Protein AF-0000000084640219 (afdb_homodimer)

Solvent-accessible surface area (backbone atoms only — not comparable to full-atom values): 14207 Å² total; per-residue (Å²): 130,77,74,55,6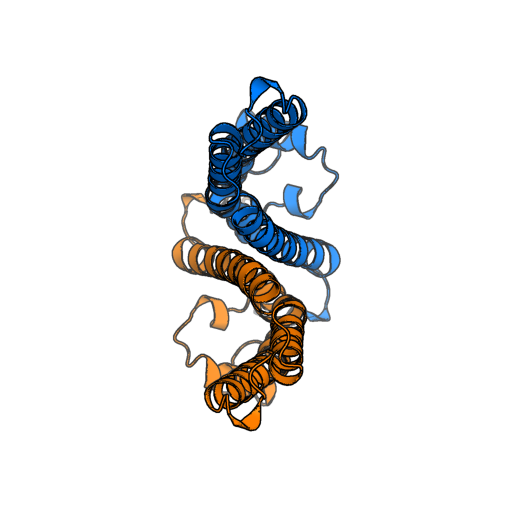3,82,80,31,58,67,42,53,53,47,30,50,52,26,44,51,50,16,50,47,26,45,50,54,15,41,43,38,36,71,45,45,45,30,81,83,49,88,47,66,57,19,30,51,45,23,69,72,52,66,74,74,45,64,60,61,48,68,35,48,58,68,45,17,40,40,58,2,51,44,30,19,53,53,51,14,50,48,24,46,50,52,23,50,32,47,69,68,55,44,89,62,48,60,57,59,50,39,20,48,50,18,25,48,51,46,53,51,49,40,52,52,45,45,68,74,46,60,82,34,67,83,55,48,74,80,58,78,62,79,80,127,131,77,73,56,66,82,80,32,60,67,43,53,53,47,31,52,51,26,44,51,51,15,50,48,26,44,50,54,17,41,42,38,35,70,43,45,43,29,80,84,49,89,48,65,58,19,31,52,45,24,68,71,52,66,73,74,44,64,60,61,49,66,36,49,58,69,45,17,39,41,55,2,52,44,31,18,53,53,50,15,50,48,24,45,48,52,23,51,32,48,70,68,56,44,88,62,50,62,58,58,50,40,20,45,51,19,25,47,52,46,55,50,49,40,51,53,45,44,66,72,46,60,82,36,67,83,57,46,74,78,59,78,63,77,80,126

Radius of gyration: 21.82 Å; Cα contacts (8 Å, |Δi|>4): 354; chains: 2; bounding box: 47×69×47 Å

Foldseek 3Di:
DLPALVVPVVLVVLLVVLLVQLVCQQPLLQLLLPDAADCPDPDVSNNVNCVVCVCPQVCRNVSDNVNSCLSHVVSNVVSSVLSVVLSVCSNVSHPCNVVSVVVVVVVCCVSVVVVVCCSVCVPPPVPVPPPVPPPD/DLPALVVPVVLVVLLVVLLVQLVCQQPLLQLLLPDAADCPDPDVSNNVNCVVCVCPQVCRNVSPNVNSCLSHVVSNVVSSVLSVVLSVCSNVSHPCNVVSVV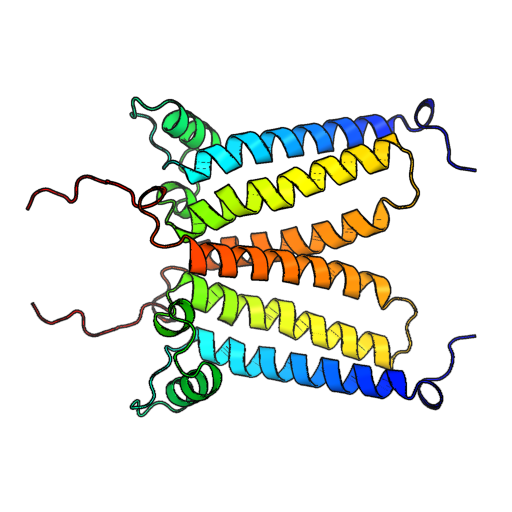VVVVVCCVSVVVVVCCSVCVPPPVPVPPPVPPPD

Secondary structure (DSSP, 8-state):
----GGG-HHHHHHHHHHHHHHHHIIIIIHHHHH----TT-S-HHHHHHHHHHTT--HHHHH--HHHIIIIIIIHHHHHHHHHHHHHHHHHHT-GGGHHHHHHHHHHHHHHHHHHHHHHHHTT-GGGS--------/----GGG-HHHHHHHHHHHHHHHHIIIIIHHHHH----TT-S-HHHHHHHHHHTT--HHHHH--HHHIIIIIIIHHHHHHHHHHHHHHHHHHT-GGGHHHHHHHHHHHHHHHHHHHHHHHHTT-GGGS--------

Structure (mmCIF, N/CA/C/O backbone):
data_AF-0000000084640219-model_v1
#
loop_
_entity.id
_entity.type
_entity.pdbx_description
1 polymer 'Uncharacterized protein'
#
loop_
_atom_site.group_PDB
_atom_site.id
_atom_site.type_symbol
_atom_site.label_atom_id
_atom_site.label_alt_id
_atom_site.label_comp_id
_atom_site.label_asym_id
_atom_site.label_entity_id
_atom_site.label_seq_id
_atom_site.pdbx_PDB_ins_code
_atom_site.Cartn_x
_atom_site.Cartn_y
_atom_site.Cartn_z
_atom_site.occupancy
_atom_site.B_iso_or_equiv
_atom_site.auth_seq_id
_atom_site.auth_comp_id
_atom_site.auth_asym_id
_atom_site.auth_atom_id
_atom_site.pdbx_PDB_model_num
ATOM 1 N N . MET A 1 1 ? 13.414 -28.734 -19.188 1 36.12 1 MET A N 1
ATOM 2 C CA . MET A 1 1 ? 14.773 -28.344 -19.531 1 36.12 1 MET A CA 1
ATOM 3 C C . MET A 1 1 ? 14.945 -26.828 -19.484 1 36.12 1 MET A C 1
ATOM 5 O O . MET A 1 1 ? 14.219 -26.094 -20.156 1 36.12 1 MET A O 1
ATOM 9 N N . SER A 1 2 ? 15.484 -26.219 -18.328 1 44.94 2 SER A N 1
ATOM 10 C CA . SER A 1 2 ? 15.602 -24.781 -18.062 1 44.94 2 SER A CA 1
ATOM 11 C C . SER A 1 2 ? 16.438 -24.094 -19.125 1 44.94 2 SER A C 1
ATOM 13 O O . SER A 1 2 ? 17.5 -24.578 -19.5 1 44.94 2 SER A O 1
ATOM 15 N N . ILE A 1 3 ? 15.93 -23.656 -20.219 1 52.75 3 ILE A N 1
ATOM 16 C CA . ILE A 1 3 ? 16.688 -22.938 -21.234 1 52.75 3 ILE A CA 1
ATOM 17 C C . ILE A 1 3 ? 17.75 -22.078 -20.578 1 52.75 3 ILE A C 1
ATOM 19 O O . ILE A 1 3 ? 17.469 -21.297 -19.656 1 52.75 3 ILE A O 1
ATOM 23 N N . PRO A 1 4 ? 18.984 -22.375 -20.781 1 49.94 4 PRO A N 1
ATOM 24 C CA . PRO A 1 4 ? 20.125 -21.672 -20.172 1 49.94 4 PRO A CA 1
ATOM 25 C C . PRO A 1 4 ? 20.031 -20.156 -20.359 1 49.94 4 PRO A C 1
ATOM 27 O O . PRO A 1 4 ? 19.406 -19.672 -21.297 1 49.94 4 PRO A O 1
ATOM 30 N N . LEU A 1 5 ? 20.453 -19.297 -19.5 1 51.09 5 LEU A N 1
ATOM 31 C CA . LEU A 1 5 ? 20.453 -17.844 -19.484 1 51.09 5 LEU A CA 1
ATOM 32 C C . LEU A 1 5 ? 20.984 -17.281 -20.797 1 51.09 5 LEU A C 1
ATOM 34 O O . LEU A 1 5 ? 20.562 -16.219 -21.234 1 51.09 5 LEU A O 1
ATOM 38 N N . ARG A 1 6 ? 22.016 -17.938 -21.359 1 49.25 6 ARG A N 1
ATOM 39 C CA . ARG A 1 6 ? 22.672 -17.5 -22.578 1 49.25 6 ARG A CA 1
ATOM 40 C C . ARG A 1 6 ? 21.688 -17.438 -23.734 1 49.25 6 ARG A C 1
ATOM 42 O O . ARG A 1 6 ? 21.828 -16.625 -24.641 1 49.25 6 ARG A O 1
ATOM 49 N N . GLU A 1 7 ? 20.984 -18.328 -23.812 1 53.44 7 GLU A N 1
ATOM 50 C CA . GLU A 1 7 ? 20.031 -18.359 -24.922 1 53.44 7 GLU A CA 1
ATOM 51 C C . GLU A 1 7 ? 18.828 -17.484 -24.625 1 53.44 7 GLU A C 1
ATOM 53 O O . GLU A 1 7 ? 17.953 -17.297 -25.484 1 53.44 7 GLU A O 1
ATOM 58 N N . ARG A 1 8 ? 18.703 -16.969 -23.266 1 58.41 8 ARG A N 1
ATOM 59 C CA . ARG A 1 8 ? 17.5 -16.203 -22.922 1 58.41 8 ARG A CA 1
ATOM 60 C C . ARG A 1 8 ? 17.812 -14.703 -22.859 1 58.41 8 ARG A C 1
ATOM 62 O O . ARG A 1 8 ? 17.891 -14.125 -21.766 1 58.41 8 ARG A O 1
ATOM 69 N N . ARG A 1 9 ? 18.422 -14.203 -24.047 1 58.38 9 ARG A N 1
ATOM 70 C CA . ARG A 1 9 ? 18.719 -12.781 -24.234 1 58.38 9 ARG A CA 1
ATOM 71 C C . ARG A 1 9 ? 17.703 -11.914 -23.484 1 58.38 9 ARG A C 1
ATOM 73 O O . ARG A 1 9 ? 18.062 -10.883 -22.922 1 58.38 9 ARG A O 1
ATOM 80 N N . TYR A 1 10 ? 16.422 -12.352 -23.562 1 62.75 10 TYR A N 1
ATOM 81 C CA . TYR A 1 10 ? 15.367 -11.586 -22.891 1 62.75 10 TYR A CA 1
ATOM 82 C C . TYR A 1 10 ? 15.57 -11.594 -21.375 1 62.75 10 TYR A C 1
ATOM 84 O O . TYR A 1 10 ? 15.195 -10.648 -20.688 1 62.75 10 TYR A O 1
ATOM 92 N N . ASP A 1 11 ? 16.422 -12.609 -20.922 1 74.19 11 ASP A N 1
ATOM 93 C CA . ASP A 1 11 ? 16.672 -12.68 -19.5 1 74.19 11 ASP A CA 1
ATOM 94 C C . ASP A 1 11 ? 17.594 -11.547 -19.047 1 74.19 11 ASP A C 1
ATOM 96 O O . ASP A 1 11 ? 17.391 -10.953 -17.984 1 74.19 11 ASP A O 1
ATOM 100 N N . TRP A 1 12 ? 18.531 -11.234 -20.062 1 78.81 12 TRP A N 1
ATOM 101 C CA . TRP A 1 12 ? 19.438 -10.156 -19.672 1 78.81 12 TRP A CA 1
ATOM 102 C C . TRP A 1 12 ? 18.703 -8.812 -19.672 1 78.81 12 TRP A C 1
ATOM 104 O O . TRP A 1 12 ? 19 -7.941 -18.844 1 78.81 12 TRP A O 1
ATOM 114 N N . PHE A 1 13 ? 17.828 -8.773 -20.641 1 83.94 13 PHE A N 1
ATOM 115 C CA . PHE A 1 13 ? 17.016 -7.559 -20.656 1 83.94 13 PHE A CA 1
ATOM 116 C C . PHE A 1 13 ? 16.297 -7.375 -19.328 1 83.94 13 PHE A C 1
ATOM 118 O O . PHE A 1 13 ? 16.344 -6.293 -18.734 1 83.94 13 PHE A O 1
ATOM 125 N N . PHE A 1 14 ? 15.766 -8.406 -18.797 1 84.81 14 PHE A N 1
ATOM 126 C CA . PHE A 1 14 ? 14.992 -8.305 -17.562 1 84.81 14 PHE A CA 1
ATOM 127 C C . PHE A 1 14 ? 15.906 -8.102 -16.359 1 84.81 14 PHE A C 1
ATOM 129 O O . PHE A 1 14 ? 15.57 -7.355 -15.445 1 84.81 14 PHE A O 1
ATOM 136 N N . VAL A 1 15 ? 16.984 -8.734 -16.344 1 86.31 15 VAL A N 1
ATOM 137 C CA . VAL A 1 15 ? 17.938 -8.578 -15.25 1 86.31 15 VAL A CA 1
ATOM 138 C C . VAL A 1 15 ? 18.406 -7.129 -15.164 1 86.31 15 VAL A C 1
ATOM 140 O O . VAL A 1 15 ? 18.453 -6.543 -14.086 1 86.31 15 VAL A O 1
ATOM 143 N N . VAL A 1 16 ? 18.719 -6.605 -16.281 1 90.88 16 VAL A N 1
ATOM 144 C CA . VAL A 1 16 ? 19.172 -5.223 -16.328 1 90.88 16 VAL A CA 1
ATOM 145 C C . VAL A 1 16 ? 18.031 -4.293 -15.898 1 90.88 16 VAL A C 1
ATOM 147 O O . VAL A 1 16 ? 18.234 -3.371 -15.102 1 90.88 16 VAL A O 1
ATOM 150 N N . ALA A 1 17 ? 16.922 -4.516 -16.453 1 91.75 17 ALA A N 1
ATOM 151 C CA . ALA A 1 17 ? 15.773 -3.684 -16.109 1 91.75 17 ALA A CA 1
ATOM 152 C C . ALA A 1 17 ? 15.477 -3.736 -14.617 1 91.75 17 ALA A C 1
ATOM 154 O O . ALA A 1 17 ? 15.367 -2.697 -13.961 1 91.75 17 ALA A O 1
ATOM 155 N N . PHE A 1 18 ? 15.508 -4.934 -14.047 1 92.38 18 PHE A N 1
ATOM 156 C CA . PHE A 1 18 ? 15.148 -5.074 -12.641 1 92.38 18 PHE A CA 1
ATOM 157 C C . PHE A 1 18 ? 16.25 -4.543 -11.742 1 92.38 18 PHE A C 1
ATOM 159 O O . PHE A 1 18 ? 15.984 -3.992 -10.672 1 92.38 18 PHE A O 1
ATOM 166 N N . THR A 1 19 ? 17.391 -4.695 -12.148 1 92.75 19 THR A N 1
ATOM 167 C CA . THR A 1 19 ? 18.5 -4.148 -11.367 1 92.75 19 THR A CA 1
ATOM 168 C C . THR A 1 19 ? 18.469 -2.623 -11.398 1 92.75 19 THR A C 1
ATOM 170 O O . THR A 1 19 ? 18.734 -1.976 -10.383 1 92.75 19 THR A O 1
ATOM 173 N N . THR A 1 20 ? 18.188 -2.066 -12.516 1 94.19 20 THR A N 1
ATOM 174 C CA . THR A 1 20 ? 18.062 -0.618 -12.633 1 94.19 20 THR A CA 1
ATOM 175 C C . THR A 1 20 ? 16.922 -0.101 -11.766 1 94.19 20 THR A C 1
ATOM 177 O O . THR A 1 20 ? 17.078 0.895 -11.055 1 94.19 20 THR A O 1
ATOM 180 N N . PHE A 1 21 ? 15.844 -0.776 -11.781 1 93.81 21 PHE A N 1
ATOM 181 C CA . PHE A 1 21 ? 14.711 -0.396 -10.953 1 93.81 21 PHE A CA 1
ATOM 182 C C . PHE A 1 21 ? 15.062 -0.501 -9.469 1 93.81 21 PHE A C 1
ATOM 184 O O . PHE A 1 21 ? 14.656 0.341 -8.672 1 93.81 21 PHE A O 1
ATOM 191 N N . ALA A 1 22 ? 15.773 -1.509 -9.148 1 94.81 22 ALA A N 1
ATOM 192 C CA . ALA A 1 22 ? 16.203 -1.685 -7.762 1 94.81 22 ALA A CA 1
ATOM 193 C C . ALA A 1 22 ? 17.078 -0.526 -7.309 1 94.81 22 ALA A C 1
ATOM 195 O O . ALA A 1 22 ? 16.875 0.028 -6.223 1 94.81 22 ALA A O 1
ATOM 196 N N . CYS A 1 23 ? 17.984 -0.169 -8.148 1 94.5 23 CYS A N 1
ATOM 197 C CA . CYS A 1 23 ? 18.906 0.92 -7.824 1 94.5 23 CYS A CA 1
ATOM 198 C C . CYS A 1 23 ? 18.156 2.242 -7.707 1 94.5 23 CYS A C 1
ATOM 200 O O . CYS A 1 23 ? 18.375 3.004 -6.766 1 94.5 23 CYS A O 1
ATOM 202 N N . THR A 1 24 ? 17.234 2.52 -8.609 1 92.88 24 THR A N 1
ATOM 203 C CA . THR A 1 24 ? 16.469 3.758 -8.57 1 92.88 24 THR A CA 1
ATOM 204 C C . THR A 1 24 ? 15.578 3.805 -7.336 1 92.88 24 THR A C 1
ATOM 206 O O . THR A 1 24 ? 15.445 4.852 -6.699 1 92.88 24 THR A O 1
ATOM 209 N N . SER A 1 25 ? 15.023 2.697 -7.027 1 93.69 25 SER A N 1
ATOM 210 C CA . SER A 1 25 ? 14.188 2.643 -5.828 1 93.69 25 SER A CA 1
ATOM 211 C C . SER A 1 25 ? 15.016 2.873 -4.57 1 93.69 25 SER A C 1
ATOM 213 O O . SER A 1 25 ? 14.656 3.697 -3.727 1 93.69 25 SER A O 1
ATOM 215 N N . LEU A 1 26 ? 16.141 2.279 -4.48 1 94.38 26 LEU A N 1
ATOM 216 C CA . LEU A 1 26 ? 16.969 2.375 -3.279 1 94.38 26 LEU A CA 1
ATOM 217 C C . LEU A 1 26 ? 17.578 3.764 -3.152 1 94.38 26 LEU A C 1
ATOM 219 O O . LEU A 1 26 ? 17.688 4.305 -2.047 1 94.38 26 LEU A O 1
ATOM 223 N N . VAL A 1 27 ? 17.859 4.375 -4.234 1 92.81 27 VAL A N 1
ATOM 224 C CA . VAL A 1 27 ? 18.547 5.66 -4.172 1 92.81 27 VAL A CA 1
ATOM 225 C C . VAL A 1 27 ? 17.516 6.793 -4.141 1 92.81 27 VAL A C 1
ATOM 227 O O . VAL A 1 27 ? 17.484 7.582 -3.193 1 92.81 27 VAL A O 1
ATOM 230 N N . ILE A 1 28 ? 16.609 6.816 -5.094 1 92.5 28 ILE A N 1
ATOM 231 C CA . ILE A 1 28 ? 15.68 7.934 -5.258 1 92.5 28 ILE A CA 1
ATOM 232 C C . ILE A 1 28 ? 14.609 7.883 -4.168 1 92.5 28 ILE A C 1
ATOM 234 O O . ILE A 1 28 ? 14.273 8.906 -3.57 1 92.5 28 ILE A O 1
ATOM 238 N N . ASP A 1 29 ? 14.133 6.688 -3.9 1 94.56 29 ASP A N 1
ATOM 239 C CA . ASP A 1 29 ? 13.125 6.578 -2.855 1 94.56 29 ASP A CA 1
ATOM 240 C C . ASP A 1 29 ? 13.711 6.906 -1.484 1 94.56 29 ASP A C 1
ATOM 242 O O . ASP A 1 29 ? 13.039 7.516 -0.648 1 94.56 29 ASP A O 1
ATOM 246 N N . THR A 1 30 ? 14.969 6.531 -1.314 1 93.06 30 THR A N 1
ATOM 247 C CA . THR A 1 30 ? 15.617 6.879 -0.055 1 93.06 30 THR A CA 1
ATOM 248 C C . THR A 1 30 ? 15.805 8.391 0.057 1 93.06 30 THR A C 1
ATOM 250 O O . THR A 1 30 ? 15.594 8.969 1.126 1 93.06 30 THR A O 1
ATOM 253 N N . ALA A 1 31 ? 16.125 8.977 -0.989 1 91.69 31 ALA A N 1
ATOM 254 C CA . ALA A 1 31 ? 16.281 10.43 -0.992 1 91.69 31 ALA A CA 1
ATOM 255 C C . ALA A 1 31 ? 14.953 11.109 -0.65 1 91.69 31 ALA A C 1
ATOM 257 O O . ALA A 1 31 ? 14.938 12.141 0.036 1 91.69 31 ALA A O 1
ATOM 258 N N . ASN A 1 32 ? 13.875 10.555 -1.113 1 91.75 32 ASN A N 1
ATOM 259 C CA . ASN A 1 32 ? 12.555 11.117 -0.881 1 91.75 32 ASN A CA 1
ATOM 260 C C . ASN A 1 32 ? 12.172 11.07 0.597 1 91.75 32 ASN A C 1
ATOM 262 O O . ASN A 1 32 ? 11.359 11.867 1.06 1 91.75 32 ASN A O 1
ATOM 266 N N . MET A 1 33 ? 12.766 10.133 1.266 1 89.75 33 MET A N 1
ATOM 267 C CA . MET A 1 33 ? 12.5 9.977 2.693 1 89.75 33 MET A CA 1
ATOM 268 C C . MET A 1 33 ? 13.055 11.156 3.482 1 89.75 33 MET A C 1
ATOM 270 O O . MET A 1 33 ? 12.539 11.492 4.551 1 89.75 33 MET A O 1
ATOM 274 N N . PHE A 1 34 ? 14.039 11.867 2.961 1 85.62 34 PHE A N 1
ATOM 275 C CA . PHE A 1 34 ? 14.773 12.828 3.779 1 85.62 34 PHE A CA 1
ATOM 276 C C . PHE A 1 34 ? 14.539 14.242 3.279 1 85.62 34 PHE A C 1
ATOM 278 O O . PHE A 1 34 ? 15.023 15.211 3.883 1 85.62 34 PHE A O 1
ATOM 285 N N . GLY A 1 35 ? 13.734 14.328 2.26 1 79.06 35 GLY A N 1
ATOM 286 C CA . GLY A 1 35 ? 13.672 15.703 1.785 1 79.06 35 GLY A CA 1
ATOM 287 C C . GLY A 1 35 ? 12.469 15.984 0.905 1 79.06 35 GLY A C 1
ATOM 288 O O . GLY A 1 35 ? 11.766 15.055 0.495 1 79.06 35 GLY A O 1
ATOM 289 N N . ARG A 1 36 ? 12.305 17.328 0.719 1 86.88 36 ARG A N 1
ATOM 290 C CA . ARG A 1 36 ? 11.312 17.828 -0.23 1 86.88 36 ARG A CA 1
ATOM 291 C C . ARG A 1 36 ? 11.984 18.406 -1.47 1 86.88 36 ARG A C 1
ATOM 293 O O . ARG A 1 36 ? 13.055 19.016 -1.376 1 86.88 36 ARG A O 1
ATOM 300 N N . PRO A 1 37 ? 11.344 18.172 -2.498 1 89.12 37 PRO A N 1
ATOM 301 C CA . PRO A 1 37 ? 11.922 18.75 -3.717 1 89.12 37 PRO A CA 1
ATOM 302 C C . PRO A 1 37 ? 12.031 20.266 -3.664 1 89.12 37 PRO A C 1
ATOM 304 O O . PRO A 1 37 ? 11.086 20.953 -3.242 1 89.12 37 PRO A O 1
ATOM 307 N N . ASN A 1 38 ? 13.195 20.797 -3.957 1 87.81 38 ASN A N 1
ATOM 308 C CA . ASN A 1 38 ? 13.484 22.234 -4.012 1 87.81 38 ASN A CA 1
ATOM 309 C C . ASN A 1 38 ? 14.625 22.531 -4.973 1 87.81 38 ASN A C 1
ATOM 311 O O . ASN A 1 38 ? 15.773 22.188 -4.711 1 87.81 38 ASN A O 1
ATOM 315 N N . PRO A 1 39 ? 14.289 23.234 -6.02 1 86.94 39 PRO A N 1
ATOM 316 C CA . PRO A 1 39 ? 15.328 23.516 -7.02 1 86.94 39 PRO A CA 1
ATOM 317 C C . PRO A 1 39 ? 16.359 24.531 -6.539 1 86.94 39 PRO A C 1
ATOM 319 O O . PRO A 1 39 ? 17.484 24.562 -7.051 1 86.94 39 PRO A O 1
ATOM 322 N N . HIS A 1 40 ? 16 25.25 -5.586 1 88.12 40 HIS A N 1
ATOM 323 C CA . HIS A 1 40 ? 16.906 26.312 -5.141 1 88.12 40 HIS A CA 1
ATOM 324 C C . HIS A 1 40 ? 17.594 25.938 -3.832 1 88.12 40 HIS A C 1
ATOM 326 O O . HIS A 1 40 ? 18.266 26.781 -3.219 1 88.12 40 HIS A O 1
ATOM 332 N N . SER A 1 41 ? 17.469 24.781 -3.465 1 85.38 41 SER A N 1
ATOM 333 C CA . SER A 1 41 ? 18.062 24.359 -2.195 1 85.38 41 SER A CA 1
ATOM 334 C C . SER A 1 41 ? 19.547 24.078 -2.34 1 85.38 41 SER A C 1
ATOM 336 O O . SER A 1 41 ? 20.031 23.766 -3.432 1 85.38 41 SER A O 1
ATOM 338 N N . HIS A 1 42 ? 20.234 24.266 -1.271 1 87.75 42 HIS A N 1
ATOM 339 C CA . HIS A 1 42 ? 21.656 23.922 -1.246 1 87.75 42 HIS A CA 1
ATOM 340 C C . HIS A 1 42 ? 21.875 22.438 -0.991 1 87.75 42 HIS A C 1
ATOM 342 O O . HIS A 1 42 ? 22.953 21.906 -1.225 1 87.75 42 HIS A O 1
ATOM 348 N N . ASN A 1 43 ? 20.906 21.812 -0.555 1 86.12 43 ASN A N 1
ATOM 349 C CA . ASN A 1 43 ? 20.953 20.359 -0.322 1 86.12 43 ASN A CA 1
ATOM 350 C C . ASN A 1 43 ? 20.844 19.578 -1.628 1 86.12 43 ASN A C 1
ATOM 352 O O . ASN A 1 43 ? 19.844 19.688 -2.336 1 86.12 43 ASN A O 1
ATOM 356 N N . PRO A 1 44 ? 21.828 18.781 -1.943 1 89.62 44 PRO A N 1
ATOM 357 C CA . PRO A 1 44 ? 21.812 18.047 -3.211 1 89.62 44 PRO A CA 1
ATOM 358 C C . PRO A 1 44 ? 20.641 17.062 -3.299 1 89.62 44 PRO A C 1
ATOM 360 O O . PRO A 1 44 ? 20.141 16.781 -4.395 1 89.62 44 PRO A O 1
ATOM 363 N N . VAL A 1 45 ? 20.234 16.594 -2.256 1 88.19 45 VAL A N 1
ATOM 364 C CA . VAL A 1 45 ? 19.125 15.641 -2.24 1 88.19 45 VAL A CA 1
ATOM 365 C C . VAL A 1 45 ? 17.844 16.344 -2.705 1 88.19 45 VAL A C 1
ATOM 367 O O . VAL A 1 45 ? 17.109 15.797 -3.521 1 88.19 45 VAL A O 1
ATOM 370 N N . ALA A 1 46 ? 17.609 17.516 -2.209 1 88.44 46 ALA A N 1
ATOM 371 C CA . ALA A 1 46 ? 16.438 18.297 -2.592 1 88.44 46 ALA A CA 1
ATOM 372 C C . ALA A 1 46 ? 16.453 18.625 -4.082 1 88.44 46 ALA A C 1
ATOM 374 O O . ALA A 1 46 ? 15.406 18.594 -4.742 1 88.44 46 ALA A O 1
ATOM 375 N N . ARG A 1 47 ? 17.594 18.844 -4.531 1 89.88 47 ARG A N 1
ATOM 376 C CA . ARG A 1 47 ? 17.734 19.156 -5.949 1 89.88 47 ARG A CA 1
ATOM 377 C C . ARG A 1 47 ? 17.5 17.922 -6.809 1 89.88 47 ARG A C 1
ATOM 379 O O . ARG A 1 47 ? 16.906 18.016 -7.887 1 89.88 47 ARG A O 1
ATOM 386 N N . LEU A 1 48 ? 18.031 16.875 -6.355 1 89.5 48 LEU A N 1
ATOM 387 C CA . LEU A 1 48 ? 17.828 15.602 -7.043 1 89.5 48 LEU A CA 1
ATOM 388 C C . LEU A 1 48 ? 16.344 15.266 -7.137 1 89.5 48 LEU A C 1
ATOM 390 O O . LEU A 1 48 ? 15.867 14.844 -8.195 1 89.5 48 LEU A O 1
ATOM 394 N N . LEU A 1 49 ? 15.68 15.43 -6.055 1 90.38 49 LEU A N 1
ATOM 395 C CA . LEU A 1 49 ? 14.258 15.125 -6.02 1 90.38 49 LEU A CA 1
ATOM 396 C C . LEU A 1 49 ? 13.484 16.031 -6.973 1 90.38 49 LEU A C 1
ATOM 398 O O . LEU A 1 49 ? 12.586 15.57 -7.68 1 90.38 49 LEU A O 1
ATOM 402 N N . TYR A 1 50 ? 13.898 17.266 -6.984 1 90.06 50 TYR A N 1
ATOM 403 C CA . TYR A 1 50 ? 13.227 18.188 -7.887 1 90.06 50 TYR A CA 1
ATOM 404 C C . TYR A 1 50 ? 13.492 17.812 -9.344 1 90.06 50 TYR A C 1
ATOM 406 O O . TYR A 1 50 ? 12.602 17.953 -10.188 1 90.06 50 TYR A O 1
ATOM 414 N N . ALA A 1 51 ? 14.625 17.422 -9.617 1 88.88 51 ALA A N 1
ATOM 415 C CA . ALA A 1 51 ? 14.977 17.031 -10.977 1 88.88 51 ALA A CA 1
ATOM 416 C C . ALA A 1 51 ? 14.148 15.836 -11.438 1 88.88 51 ALA A C 1
ATOM 418 O O . ALA A 1 51 ? 13.812 15.727 -12.625 1 88.88 51 ALA A O 1
ATOM 419 N N . GLN A 1 52 ? 13.781 15.055 -10.555 1 87.12 52 GLN A N 1
ATOM 420 C CA . GLN A 1 52 ? 13.023 13.852 -10.883 1 87.12 52 GLN A CA 1
ATOM 421 C C . GLN A 1 52 ? 11.539 14.156 -11.008 1 87.12 52 GLN A C 1
ATOM 423 O O . GLN A 1 52 ? 10.859 13.594 -11.875 1 87.12 52 GLN A O 1
ATOM 428 N N . ILE A 1 53 ? 11 15.055 -10.281 1 86.12 53 ILE A N 1
ATOM 429 C CA . ILE A 1 53 ? 9.562 15.289 -10.18 1 86.12 53 ILE A CA 1
ATOM 430 C C . ILE A 1 53 ? 9.164 16.438 -11.102 1 86.12 53 ILE A C 1
ATOM 432 O O . ILE A 1 53 ? 8.039 16.469 -11.609 1 86.12 53 ILE A O 1
ATOM 436 N N . GLY A 1 54 ? 9.977 17.391 -11.273 1 81.12 54 GLY A N 1
ATOM 437 C CA . GLY A 1 54 ? 9.758 18.516 -12.156 1 81.12 54 GLY A CA 1
ATOM 438 C C . GLY A 1 54 ? 8.562 19.359 -11.75 1 81.12 54 GLY A C 1
ATOM 439 O O . GLY A 1 54 ? 7.91 19.969 -12.594 1 81.12 54 GLY A O 1
ATOM 440 N N . GLY A 1 55 ? 8.102 19.203 -10.703 1 76.5 55 GLY A N 1
ATOM 441 C CA . GLY A 1 55 ? 7.02 20.031 -10.211 1 76.5 55 GLY A CA 1
ATOM 442 C C . GLY A 1 55 ? 5.652 19.578 -10.688 1 76.5 55 GLY A C 1
ATOM 443 O O . GLY A 1 55 ? 4.641 20.219 -10.406 1 76.5 55 GLY A O 1
ATOM 444 N N . ALA A 1 56 ? 5.531 18.594 -11.305 1 84.75 56 ALA A N 1
ATOM 445 C CA . ALA A 1 56 ? 4.297 18.141 -11.945 1 84.75 56 ALA A CA 1
ATOM 446 C C . ALA A 1 56 ? 3.363 17.484 -10.945 1 84.75 56 ALA A C 1
ATOM 448 O O . ALA A 1 56 ? 2.143 17.484 -11.117 1 84.75 56 ALA A O 1
ATOM 449 N N . ASP A 1 57 ? 3.865 16.969 -9.914 1 89.44 57 ASP A N 1
ATOM 450 C CA . ASP A 1 57 ? 3.113 16.203 -8.93 1 89.44 57 ASP A CA 1
ATOM 451 C C . ASP A 1 57 ? 3.033 16.938 -7.598 1 89.44 57 ASP A C 1
ATOM 453 O O . ASP A 1 57 ? 3.986 16.938 -6.816 1 89.44 57 ASP A O 1
ATOM 457 N N . PRO A 1 58 ? 1.879 17.578 -7.418 1 89.69 58 PRO A N 1
ATOM 458 C CA . PRO A 1 58 ? 1.766 18.422 -6.227 1 89.69 58 PRO A CA 1
ATOM 459 C C . PRO A 1 58 ? 1.911 17.625 -4.926 1 89.69 58 PRO A C 1
ATOM 461 O O . PRO A 1 58 ? 2.385 18.156 -3.922 1 89.69 58 PRO A O 1
ATOM 464 N N . LEU A 1 59 ? 1.533 16.453 -4.93 1 90.88 59 LEU A N 1
ATOM 465 C CA . LEU A 1 59 ? 1.657 15.633 -3.729 1 90.88 59 LEU A CA 1
ATOM 466 C C . LEU A 1 59 ? 3.121 15.359 -3.408 1 90.88 59 LEU A C 1
ATOM 468 O O . LEU A 1 59 ? 3.533 15.438 -2.248 1 90.88 59 LEU A O 1
ATOM 472 N N . MET A 1 60 ? 3.865 15.086 -4.363 1 91 60 MET A N 1
ATOM 473 C CA . MET A 1 60 ? 5.293 14.836 -4.172 1 91 60 MET A CA 1
ATOM 474 C C . MET A 1 60 ? 6.031 16.125 -3.826 1 91 60 MET A C 1
ATOM 476 O O . MET A 1 60 ? 7.016 16.094 -3.084 1 91 60 MET A O 1
ATOM 480 N N . MET A 1 61 ? 5.543 17.234 -4.395 1 89.06 61 MET A N 1
ATOM 481 C CA . MET A 1 61 ? 6.164 18.516 -4.082 1 89.06 61 MET A CA 1
ATOM 482 C C . MET A 1 61 ? 5.941 18.891 -2.621 1 89.06 61 MET A C 1
ATOM 484 O O . MET A 1 61 ? 6.84 19.422 -1.971 1 89.06 61 MET A O 1
ATOM 488 N N . ALA A 1 62 ? 4.77 18.672 -2.096 1 87.31 62 ALA A N 1
ATOM 489 C CA . ALA A 1 62 ? 4.488 18.906 -0.681 1 87.31 62 ALA A CA 1
ATOM 490 C C . ALA A 1 62 ? 5.199 17.875 0.197 1 87.31 62 ALA A C 1
ATOM 492 O O . ALA A 1 62 ? 5.66 18.203 1.294 1 87.31 62 ALA A O 1
ATOM 493 N N . ASN A 1 63 ? 5.293 16.609 -0.264 1 89.94 63 ASN A N 1
ATOM 494 C CA . ASN A 1 63 ? 5.965 15.469 0.347 1 89.94 63 ASN A CA 1
ATOM 495 C C . ASN A 1 63 ? 5.641 15.352 1.834 1 89.94 63 ASN A C 1
ATOM 497 O O . ASN A 1 63 ? 6.543 15.32 2.672 1 89.94 63 ASN A O 1
ATOM 501 N N . PRO A 1 64 ? 4.324 15.281 2.078 1 87.81 64 PRO A N 1
ATOM 502 C CA . PRO A 1 64 ? 3.973 15.109 3.492 1 87.81 64 PRO A CA 1
ATOM 503 C C . PRO A 1 64 ? 4.547 13.828 4.094 1 87.81 64 PRO A C 1
ATOM 505 O O . PRO A 1 64 ? 5.062 12.977 3.367 1 87.81 64 PRO A O 1
ATOM 508 N N . ARG A 1 65 ? 4.441 13.703 5.301 1 86.44 65 ARG A N 1
ATOM 509 C CA . ARG A 1 65 ? 5.102 12.641 6.047 1 86.44 65 ARG A CA 1
ATOM 510 C C . ARG A 1 65 ? 4.723 11.266 5.496 1 86.44 65 ARG A C 1
ATOM 512 O O . ARG A 1 65 ? 5.578 10.391 5.344 1 86.44 65 ARG A O 1
ATOM 519 N N . PHE A 1 66 ? 3.438 11.047 5.281 1 90 66 PHE A N 1
ATOM 520 C CA . PHE A 1 66 ? 3.035 9.727 4.812 1 90 66 PHE A CA 1
ATOM 521 C C . PHE A 1 66 ? 3.643 9.43 3.449 1 90 66 PHE A C 1
ATOM 523 O O . PHE A 1 66 ? 3.893 8.266 3.117 1 90 66 PHE A O 1
ATOM 530 N N . VAL A 1 67 ? 3.887 10.445 2.688 1 93.06 67 VAL A N 1
ATOM 531 C CA . VAL A 1 67 ? 4.516 10.25 1.387 1 93.06 67 VAL A CA 1
ATOM 532 C C . VAL A 1 67 ? 6 9.938 1.571 1 93.06 67 VAL A C 1
ATOM 534 O O . VAL A 1 67 ? 6.543 9.055 0.905 1 93.06 67 VAL A O 1
ATOM 537 N N . GLN A 1 68 ? 6.668 10.664 2.447 1 92.44 68 GLN A N 1
ATOM 538 C CA . GLN A 1 68 ? 8.07 10.398 2.76 1 92.44 68 GLN A CA 1
ATOM 539 C C . GLN A 1 68 ? 8.273 8.953 3.195 1 92.44 68 GLN A C 1
ATOM 541 O O . GLN A 1 68 ? 9.273 8.32 2.844 1 92.44 68 GLN A O 1
ATOM 546 N N . LEU A 1 69 ? 7.359 8.5 3.82 1 94.31 69 LEU A N 1
ATOM 547 C CA . LEU A 1 69 ? 7.492 7.141 4.344 1 94.31 69 LEU A CA 1
ATOM 548 C C . LEU A 1 69 ? 6.984 6.117 3.338 1 94.31 69 LEU A C 1
ATOM 550 O O . LEU A 1 69 ? 7.578 5.043 3.186 1 94.31 69 LEU A O 1
ATOM 554 N N . SER A 1 70 ? 5.906 6.395 2.646 1 94.94 70 SER A N 1
ATOM 555 C CA . SER A 1 70 ? 5.328 5.469 1.679 1 94.94 70 SER A CA 1
ATOM 556 C C . SER A 1 70 ? 6.203 5.352 0.436 1 94.94 70 SER A C 1
ATOM 558 O O . SER A 1 70 ? 6.613 4.25 0.064 1 94.94 70 SER A O 1
ATOM 560 N N . VAL A 1 71 ? 6.512 6.477 -0.167 1 94.06 71 VAL A N 1
ATOM 561 C CA . VAL A 1 71 ? 7.277 6.508 -1.409 1 94.06 71 VAL A CA 1
ATOM 562 C C . VAL A 1 71 ? 8.773 6.473 -1.096 1 94.06 71 VAL A C 1
ATOM 564 O O . VAL A 1 71 ? 9.586 6.121 -1.955 1 94.06 71 VAL A O 1
ATOM 567 N N . GLY A 1 72 ? 9.117 6.809 0.107 1 93.25 72 GLY A N 1
ATOM 568 C CA . GLY A 1 72 ? 10.508 6.805 0.535 1 93.25 72 GLY A CA 1
ATOM 569 C C . GLY A 1 72 ? 10.914 5.512 1.213 1 93.25 72 GLY A C 1
ATOM 570 O O . GLY A 1 72 ? 11.359 4.57 0.551 1 93.25 72 GLY A O 1
ATOM 571 N N . PHE A 1 73 ? 10.727 5.469 2.406 1 94 73 PHE A N 1
ATOM 572 C CA . PHE A 1 73 ? 11.25 4.402 3.25 1 94 73 PHE A CA 1
ATOM 573 C C . PHE A 1 73 ? 10.664 3.057 2.85 1 94 73 PHE A C 1
ATOM 575 O O . PHE A 1 73 ? 11.398 2.125 2.514 1 94 73 PHE A O 1
ATOM 582 N N . VAL A 1 74 ? 9.367 2.957 2.846 1 95.38 74 VAL A N 1
ATOM 583 C CA . VAL A 1 74 ? 8.703 1.682 2.592 1 95.38 74 VAL A CA 1
ATOM 584 C C . VAL A 1 74 ? 8.953 1.251 1.147 1 95.38 74 VAL A C 1
ATOM 586 O O . VAL A 1 74 ? 9.203 0.074 0.878 1 95.38 74 VAL A O 1
ATOM 589 N N . SER A 1 75 ? 8.836 2.113 0.275 1 96.06 75 SER A N 1
ATOM 590 C CA . SER A 1 75 ? 9.094 1.801 -1.127 1 96.06 75 SER A CA 1
ATOM 591 C C . SER A 1 75 ? 10.531 1.328 -1.333 1 96.06 75 SER A C 1
ATOM 593 O O . SER A 1 75 ? 10.766 0.333 -2.021 1 96.06 75 SER A O 1
ATOM 595 N N . ALA A 1 76 ? 11.484 2.041 -0.755 1 95.94 76 ALA A N 1
ATOM 596 C CA . ALA A 1 76 ? 12.883 1.648 -0.897 1 95.94 76 ALA A CA 1
ATOM 597 C C . ALA A 1 76 ? 13.109 0.23 -0.381 1 95.94 76 ALA A C 1
ATOM 599 O O . ALA A 1 76 ? 13.812 -0.562 -1.014 1 95.94 76 ALA A O 1
ATOM 600 N N . LEU A 1 77 ? 12.508 -0.091 0.651 1 96.06 77 LEU A N 1
ATOM 601 C CA . LEU A 1 77 ? 12.703 -1.393 1.281 1 96.06 77 LEU A CA 1
ATOM 602 C C . LEU A 1 77 ? 11.961 -2.482 0.519 1 96.06 77 LEU A C 1
ATOM 604 O O . LEU A 1 77 ? 12.555 -3.482 0.113 1 96.06 77 LEU A O 1
ATOM 608 N N . LEU A 1 78 ? 10.695 -2.285 0.268 1 96.5 78 LEU A N 1
ATOM 609 C CA . LEU A 1 78 ? 9.875 -3.346 -0.308 1 96.5 78 LEU A CA 1
ATOM 610 C C . LEU A 1 78 ? 10.102 -3.455 -1.812 1 96.5 78 LEU A C 1
ATOM 612 O O . LEU A 1 78 ? 10.336 -4.551 -2.328 1 96.5 78 LEU A O 1
ATOM 616 N N . PHE A 1 79 ? 10.055 -2.338 -2.477 1 95.56 79 PHE A N 1
ATOM 617 C CA . PHE A 1 79 ? 10.234 -2.41 -3.922 1 95.56 79 PHE A CA 1
ATOM 618 C C . PHE A 1 79 ? 11.703 -2.596 -4.273 1 95.56 79 PHE A C 1
ATOM 620 O O . PHE A 1 79 ? 12.039 -3.336 -5.203 1 95.56 79 PHE A O 1
ATOM 627 N N . GLY A 1 80 ? 12.594 -1.883 -3.592 1 94.62 80 GLY A N 1
ATOM 628 C CA . GLY A 1 80 ? 14.008 -2.133 -3.811 1 94.62 80 GLY A CA 1
ATOM 629 C C . GLY A 1 80 ? 14.398 -3.584 -3.6 1 94.62 80 GLY A C 1
ATOM 630 O O . GLY A 1 80 ? 15.031 -4.195 -4.465 1 94.62 80 GLY A O 1
ATOM 631 N N . GLY A 1 81 ? 14.016 -4.152 -2.484 1 93.12 81 GLY A N 1
ATOM 632 C CA . GLY A 1 81 ? 14.273 -5.555 -2.195 1 93.12 81 GLY A CA 1
ATOM 633 C C . GLY A 1 81 ? 13.625 -6.496 -3.191 1 93.12 81 GLY A C 1
ATOM 634 O O . GLY A 1 81 ? 14.242 -7.473 -3.623 1 93.12 81 GLY A O 1
ATOM 635 N N . PHE A 1 82 ? 12.414 -6.16 -3.523 1 93.75 82 PHE A N 1
ATOM 636 C CA . PHE A 1 82 ? 11.656 -6.992 -4.453 1 93.75 82 PHE A CA 1
ATOM 637 C C . PHE A 1 82 ? 12.352 -7.062 -5.805 1 93.75 82 PHE A C 1
ATOM 639 O O . PHE A 1 82 ? 12.484 -8.141 -6.383 1 93.75 82 PHE A O 1
ATOM 646 N N . TYR A 1 83 ? 12.789 -6.004 -6.332 1 93.94 83 TYR A N 1
ATOM 647 C CA . TYR A 1 83 ? 13.438 -5.977 -7.641 1 93.94 83 TYR A CA 1
ATOM 648 C C . TYR A 1 83 ? 14.766 -6.719 -7.605 1 93.94 83 TYR A C 1
ATOM 650 O O . TYR A 1 83 ? 15.172 -7.324 -8.602 1 93.94 83 TYR A O 1
ATOM 658 N N . LEU A 1 84 ? 15.406 -6.715 -6.5 1 92.75 84 LEU A N 1
ATOM 659 C CA . LEU A 1 84 ? 16.641 -7.484 -6.359 1 92.75 84 LEU A CA 1
ATOM 660 C C . LEU A 1 84 ? 16.344 -8.984 -6.387 1 92.75 84 LEU A C 1
ATOM 662 O O . LEU A 1 84 ? 17.109 -9.758 -6.977 1 92.75 84 LEU A O 1
ATOM 666 N N . VAL A 1 85 ? 15.312 -9.289 -5.754 1 90.38 85 VAL A N 1
ATOM 667 C CA . VAL A 1 85 ? 14.898 -10.695 -5.758 1 90.38 85 VAL A CA 1
ATOM 668 C C . VAL A 1 85 ? 14.555 -11.125 -7.18 1 90.38 85 VAL A C 1
ATOM 670 O O . VAL A 1 85 ? 14.953 -12.211 -7.617 1 90.38 85 VAL A O 1
ATOM 673 N N . LEU A 1 86 ? 13.789 -10.289 -7.879 1 88.62 86 LEU A N 1
ATOM 674 C CA . LEU A 1 86 ? 13.438 -10.617 -9.258 1 88.62 86 LEU A CA 1
ATOM 675 C C . LEU A 1 86 ? 14.688 -10.773 -10.109 1 88.62 86 LEU A C 1
ATOM 677 O O . LEU A 1 86 ? 14.789 -11.703 -10.914 1 88.62 86 LEU A O 1
ATOM 681 N N . SER A 1 87 ? 15.602 -9.828 -9.938 1 87.5 87 SER A N 1
ATOM 682 C CA . SER A 1 87 ? 16.859 -9.914 -10.68 1 87.5 87 SER A CA 1
ATOM 683 C C . SER A 1 87 ? 17.594 -11.211 -10.367 1 87.5 87 SER A C 1
ATOM 685 O O . SER A 1 87 ? 18.094 -11.883 -11.281 1 87.5 87 SER A O 1
ATOM 687 N N . TYR A 1 88 ? 17.641 -11.516 -9.117 1 86.25 88 TYR A N 1
ATOM 688 C CA . TYR A 1 88 ? 18.297 -12.734 -8.672 1 86.25 88 TYR A CA 1
ATOM 689 C C . TYR A 1 88 ? 17.625 -13.969 -9.258 1 86.25 88 TYR A C 1
ATOM 691 O O . TYR A 1 88 ? 18.297 -14.922 -9.672 1 86.25 88 TYR A O 1
ATOM 699 N N . THR A 1 89 ? 16.281 -13.961 -9.266 1 82.81 89 THR A N 1
ATOM 700 C CA . THR A 1 89 ? 15.531 -15.102 -9.789 1 82.81 89 THR A CA 1
ATOM 701 C C . THR A 1 89 ? 15.766 -15.258 -11.289 1 82.81 89 THR A C 1
ATOM 703 O O . THR A 1 89 ? 15.812 -16.375 -11.797 1 82.81 89 THR A O 1
ATOM 706 N N . PHE A 1 90 ? 15.867 -14.234 -12.016 1 80.88 90 PHE A N 1
ATOM 707 C CA . PHE A 1 90 ? 16.109 -14.305 -13.453 1 80.88 90 PHE A CA 1
ATOM 708 C C . PHE A 1 90 ? 17.516 -14.828 -13.742 1 80.88 90 PHE A C 1
ATOM 710 O O . PHE A 1 90 ? 17.703 -15.586 -14.695 1 80.88 90 PHE A O 1
ATOM 717 N N . ILE A 1 91 ? 18.438 -14.367 -12.961 1 79.12 91 ILE A N 1
ATOM 718 C CA . ILE A 1 91 ? 19.812 -14.805 -13.141 1 79.12 91 ILE A CA 1
ATOM 719 C C . ILE A 1 91 ? 19.922 -16.312 -12.883 1 79.12 91 ILE A C 1
ATOM 721 O O . ILE A 1 91 ? 20.609 -17.016 -13.617 1 79.12 91 ILE A O 1
ATOM 725 N N . ARG A 1 92 ? 19.203 -16.641 -11.914 1 76.44 92 ARG A N 1
ATOM 726 C CA . ARG A 1 92 ? 19.328 -18.047 -11.531 1 76.44 92 ARG A CA 1
ATOM 727 C C . ARG A 1 92 ? 18.406 -18.922 -12.367 1 76.44 92 ARG A C 1
ATOM 729 O O . ARG A 1 92 ? 18.547 -20.141 -12.383 1 76.44 92 ARG A O 1
ATOM 736 N N . GLY A 1 93 ? 17.641 -18.281 -13.328 1 64.69 93 GLY A N 1
ATOM 737 C CA . GLY A 1 93 ? 16.844 -19 -14.305 1 64.69 93 GLY A CA 1
ATOM 738 C C . GLY A 1 93 ? 15.688 -19.766 -13.68 1 64.69 93 GLY A C 1
ATOM 739 O O . GLY A 1 93 ? 15.352 -20.859 -14.141 1 64.69 93 GLY A O 1
ATOM 740 N N . ARG A 1 94 ? 15.312 -19.266 -12.539 1 60.59 94 ARG A N 1
ATOM 741 C CA . ARG A 1 94 ? 14.453 -20.203 -11.828 1 60.59 94 ARG A CA 1
ATOM 742 C C . ARG A 1 94 ? 12.992 -19.984 -12.203 1 60.59 94 ARG A C 1
ATOM 744 O O . ARG A 1 94 ? 12.594 -18.891 -12.594 1 60.59 94 ARG A O 1
ATOM 751 N N . GLU A 1 95 ? 12.32 -21.016 -12.625 1 67.69 95 GLU A N 1
ATOM 752 C CA . GLU A 1 95 ? 10.898 -21.188 -12.883 1 67.69 95 GLU A CA 1
ATOM 753 C C . GLU A 1 95 ? 10.055 -20.547 -11.781 1 67.69 95 GLU A C 1
ATOM 755 O O . GLU A 1 95 ? 8.828 -20.469 -11.898 1 67.69 95 GLU A O 1
ATOM 760 N N . TRP A 1 96 ? 10.797 -19.938 -10.867 1 72.94 96 TRP A N 1
ATOM 761 C CA . TRP A 1 96 ? 10 -19.469 -9.727 1 72.94 96 TRP A CA 1
ATOM 762 C C . TRP A 1 96 ? 9.758 -17.969 -9.812 1 72.94 96 TRP A C 1
ATOM 764 O O . TRP A 1 96 ? 9.352 -17.344 -8.828 1 72.94 96 TRP A O 1
ATOM 774 N N . ILE A 1 97 ? 9.914 -17.344 -11.141 1 77.06 97 ILE A N 1
ATOM 775 C CA . ILE A 1 97 ? 9.742 -15.906 -11.336 1 77.06 97 ILE A CA 1
ATOM 776 C C . ILE A 1 97 ? 8.266 -15.547 -11.195 1 77.06 97 ILE A C 1
ATOM 778 O O . ILE A 1 97 ? 7.93 -14.422 -10.812 1 77.06 97 ILE A O 1
ATOM 782 N N . ARG A 1 98 ? 7.465 -16.438 -11.461 1 82.38 98 ARG A N 1
ATOM 783 C CA . ARG A 1 98 ? 6.035 -16.156 -11.508 1 82.38 98 ARG A CA 1
ATOM 784 C C . ARG A 1 98 ? 5.52 -15.742 -10.133 1 82.38 98 ARG A C 1
ATOM 786 O O . ARG A 1 98 ? 4.715 -14.82 -10.016 1 82.38 98 ARG A O 1
ATOM 793 N N . LEU A 1 99 ? 6.012 -16.328 -9.094 1 85.75 99 LEU A N 1
ATOM 794 C CA . LEU A 1 99 ? 5.488 -16.078 -7.754 1 85.75 99 LEU A CA 1
ATOM 795 C C . LEU A 1 99 ? 5.895 -14.695 -7.254 1 85.75 99 LEU A C 1
ATOM 797 O O . LEU A 1 99 ? 5.039 -13.898 -6.871 1 85.75 99 LEU A O 1
ATOM 801 N N . PRO A 1 100 ? 7.117 -14.422 -7.402 1 88.06 100 PRO A N 1
ATOM 802 C CA . PRO A 1 100 ? 7.48 -13.078 -6.965 1 88.06 100 PRO A CA 1
ATOM 803 C C . PRO A 1 100 ? 6.891 -11.984 -7.855 1 88.06 100 PRO A C 1
ATOM 805 O O . PRO A 1 100 ? 6.578 -10.891 -7.371 1 88.06 100 PRO A O 1
ATOM 808 N N . ALA A 1 101 ? 6.707 -12.281 -9.055 1 88.81 101 ALA A N 1
ATOM 809 C CA . ALA A 1 101 ? 6.148 -11.281 -9.961 1 88.81 101 ALA A CA 1
ATOM 810 C C . ALA A 1 101 ? 4.695 -10.977 -9.617 1 88.81 101 ALA A C 1
ATOM 812 O O . ALA A 1 101 ? 4.281 -9.812 -9.609 1 88.81 101 ALA A O 1
ATOM 813 N N . ILE A 1 102 ? 3.957 -11.945 -9.312 1 91.44 102 ILE A N 1
ATOM 814 C CA . ILE A 1 102 ? 2.555 -11.773 -8.945 1 91.44 102 ILE A CA 1
ATOM 815 C C . ILE A 1 102 ? 2.453 -11.078 -7.594 1 91.44 102 ILE A C 1
ATOM 817 O O . ILE A 1 102 ? 1.624 -10.188 -7.406 1 91.44 102 ILE A O 1
ATOM 821 N N . PHE A 1 103 ? 3.287 -11.461 -6.691 1 94.62 103 PHE A N 1
ATOM 822 C CA . PHE A 1 103 ? 3.391 -10.812 -5.391 1 94.62 103 PHE A CA 1
ATOM 823 C C . PHE A 1 103 ? 3.693 -9.328 -5.547 1 94.62 103 PHE A C 1
ATOM 825 O O . PHE A 1 103 ? 3.039 -8.484 -4.93 1 94.62 103 PHE A O 1
ATOM 832 N N . GLY A 1 104 ? 4.598 -9.047 -6.41 1 94.81 104 GLY A N 1
ATOM 833 C CA . GLY A 1 104 ? 4.984 -7.668 -6.672 1 94.81 104 GLY A CA 1
ATOM 834 C C . GLY A 1 104 ? 3.885 -6.855 -7.328 1 94.81 104 GLY A C 1
ATOM 835 O O . GLY A 1 104 ? 3.736 -5.664 -7.047 1 94.81 104 GLY A O 1
ATOM 836 N N . ALA A 1 105 ? 3.215 -7.48 -8.195 1 94.75 105 ALA A N 1
ATOM 837 C CA . ALA A 1 105 ? 2.094 -6.797 -8.836 1 94.75 105 ALA A CA 1
ATOM 838 C C . ALA A 1 105 ? 1.071 -6.332 -7.801 1 94.75 105 ALA A C 1
ATOM 840 O O . ALA A 1 105 ? 0.524 -5.234 -7.91 1 94.75 105 ALA A O 1
ATOM 841 N N . GLY A 1 106 ? 0.82 -7.156 -6.785 1 96.56 106 GLY A N 1
ATOM 842 C CA . GLY A 1 106 ? -0.069 -6.758 -5.703 1 96.56 106 GLY A CA 1
ATOM 843 C C . GLY A 1 106 ? 0.434 -5.555 -4.93 1 96.56 106 GLY A C 1
ATOM 844 O O . GLY A 1 106 ? -0.34 -4.652 -4.598 1 96.56 106 GLY A O 1
ATOM 845 N N . MET A 1 107 ? 1.693 -5.527 -4.715 1 96.94 107 MET A N 1
ATOM 846 C CA . MET A 1 107 ? 2.295 -4.398 -4.008 1 96.94 107 MET A CA 1
ATOM 847 C C . MET A 1 107 ? 2.129 -3.107 -4.805 1 96.94 107 MET A C 1
ATOM 849 O O . MET A 1 107 ? 1.812 -2.061 -4.238 1 96.94 107 MET A O 1
ATOM 853 N N . VAL A 1 108 ? 2.348 -3.244 -6.07 1 96 108 VAL A N 1
ATOM 854 C CA . VAL A 1 108 ? 2.287 -2.074 -6.938 1 96 108 VAL A CA 1
ATOM 855 C C . VAL A 1 108 ? 0.857 -1.542 -6.992 1 96 108 VAL A C 1
ATOM 857 O O . VAL A 1 108 ? 0.637 -0.331 -6.91 1 96 108 VAL A O 1
ATOM 860 N N . VAL A 1 109 ? -0.033 -2.4 -7.121 1 96.62 109 VAL A N 1
ATOM 861 C CA . VAL A 1 109 ? -1.432 -1.994 -7.215 1 96.62 109 VAL A CA 1
ATOM 862 C C . VAL A 1 109 ? -1.851 -1.281 -5.934 1 96.62 109 VAL A C 1
ATOM 864 O O . VAL A 1 109 ? -2.488 -0.226 -5.98 1 96.62 109 VAL A O 1
ATOM 867 N N . ARG A 1 110 ? -1.445 -1.828 -4.824 1 96.75 110 ARG A N 1
ATOM 868 C CA . ARG A 1 110 ? -1.811 -1.218 -3.551 1 96.75 110 ARG A CA 1
ATOM 869 C C . ARG A 1 110 ? -1.097 0.116 -3.357 1 96.75 110 ARG A C 1
ATOM 871 O O . ARG A 1 110 ? -1.685 1.072 -2.85 1 96.75 110 ARG A O 1
ATOM 878 N N . ALA A 1 111 ? 0.12 0.193 -3.682 1 96.5 111 ALA A N 1
ATOM 879 C CA . ALA A 1 111 ? 0.885 1.429 -3.537 1 96.5 111 ALA A CA 1
ATOM 880 C C . ALA A 1 111 ? 0.344 2.52 -4.457 1 96.5 111 ALA A C 1
ATOM 882 O O . ALA A 1 111 ? 0.109 3.648 -4.02 1 96.5 111 ALA A O 1
ATOM 883 N N . THR A 1 112 ? 0.161 2.121 -5.746 1 96.06 112 THR A N 1
ATOM 884 C CA . THR A 1 112 ? -0.337 3.07 -6.734 1 96.06 112 THR A CA 1
ATOM 885 C C . THR A 1 112 ? -1.772 3.479 -6.418 1 96.06 112 THR A C 1
ATOM 887 O O . THR A 1 112 ? -2.146 4.641 -6.594 1 96.06 112 THR A O 1
ATOM 890 N N . GLY A 1 113 ? -2.52 2.555 -6.004 1 96 113 GLY A N 1
ATOM 891 C CA . GLY A 1 113 ? -3.893 2.846 -5.625 1 96 113 GLY A CA 1
ATOM 892 C C . GLY A 1 113 ? -4.004 3.914 -4.555 1 96 113 GLY A C 1
ATOM 893 O O . GLY A 1 113 ? -4.789 4.855 -4.684 1 96 113 GLY A O 1
ATOM 894 N N . LEU A 1 114 ? -3.23 3.805 -3.5 1 95.31 114 LEU A N 1
ATOM 895 C CA . LEU A 1 114 ? -3.275 4.797 -2.432 1 95.31 114 LEU A CA 1
ATOM 896 C C . LEU A 1 114 ? -2.746 6.145 -2.916 1 95.31 114 LEU A C 1
ATOM 898 O O . LEU A 1 114 ? -3.35 7.184 -2.65 1 95.31 114 LEU A O 1
ATOM 902 N N . TYR A 1 115 ? -1.688 6.148 -3.596 1 95.75 115 TYR A N 1
ATOM 903 C CA . TYR A 1 115 ? -1.062 7.398 -4.016 1 95.75 115 TYR A CA 1
ATOM 904 C C . TYR A 1 115 ? -1.995 8.203 -4.914 1 95.75 115 TYR A C 1
ATOM 906 O O . TYR A 1 115 ? -2.191 9.398 -4.703 1 95.75 115 TYR A O 1
ATOM 914 N N . LEU A 1 116 ? -2.58 7.492 -5.902 1 95.31 116 LEU A N 1
ATOM 915 C CA . LEU A 1 116 ? -3.475 8.172 -6.832 1 95.31 116 LEU A CA 1
ATOM 916 C C . LEU A 1 116 ? -4.723 8.672 -6.113 1 95.31 116 LEU A C 1
ATOM 918 O O . LEU A 1 116 ? -5.234 9.75 -6.43 1 95.31 116 LEU A O 1
ATOM 922 N N . THR A 1 117 ? -5.137 7.914 -5.219 1 95.56 117 THR A N 1
ATOM 923 C CA . THR A 1 117 ? -6.336 8.312 -4.496 1 95.56 117 THR A CA 1
ATOM 924 C C . THR A 1 117 ? -6.07 9.562 -3.66 1 95.56 117 THR A C 1
ATOM 926 O O . THR A 1 117 ? -6.887 10.492 -3.639 1 95.56 117 THR A O 1
ATOM 929 N N . VAL A 1 118 ? -4.969 9.625 -3.008 1 93.12 118 VAL A N 1
ATOM 930 C CA . VAL A 1 118 ? -4.652 10.805 -2.217 1 93.12 118 VAL A CA 1
ATOM 931 C C . VAL A 1 118 ? -4.391 11.992 -3.143 1 93.12 118 VAL A C 1
ATOM 933 O O . VAL A 1 118 ? -4.789 13.125 -2.846 1 93.12 118 VAL A O 1
ATOM 936 N N . LEU A 1 119 ? -3.781 11.703 -4.23 1 92.75 119 LEU A N 1
ATOM 937 C CA . LEU A 1 119 ? -3.486 12.758 -5.195 1 92.75 119 LEU A CA 1
ATOM 938 C C . LEU A 1 119 ? -4.773 13.375 -5.727 1 92.75 119 LEU A C 1
ATOM 940 O O . LEU A 1 119 ? -4.863 14.602 -5.855 1 92.75 119 LEU A O 1
ATOM 944 N N . LEU A 1 120 ? -5.781 12.57 -5.898 1 91.81 120 LEU A N 1
ATOM 945 C CA . LEU A 1 120 ? -6.996 13.039 -6.551 1 91.81 120 LEU A CA 1
ATOM 946 C C . LEU A 1 120 ? -8.031 13.484 -5.523 1 91.81 120 LEU A C 1
ATOM 948 O O . LEU A 1 120 ? -8.766 14.445 -5.754 1 91.81 120 LEU A O 1
ATOM 952 N N . LEU A 1 121 ? -7.977 12.836 -4.336 1 89.38 121 LEU A N 1
ATOM 953 C CA . LEU A 1 121 ? -9.078 13.07 -3.408 1 89.38 121 LEU A CA 1
ATOM 954 C C . LEU A 1 121 ? -8.562 13.625 -2.086 1 89.38 121 LEU A C 1
ATOM 956 O O . LEU A 1 121 ? -9.344 13.875 -1.165 1 89.38 121 LEU A O 1
ATOM 960 N N . GLY A 1 122 ? -7.355 13.812 -1.942 1 83.31 122 GLY A N 1
ATOM 961 C CA . GLY A 1 122 ? -6.773 14.25 -0.687 1 83.31 122 GLY A CA 1
ATOM 962 C C . GLY A 1 122 ? -7.367 15.555 -0.178 1 83.31 122 GLY A C 1
ATOM 963 O O . GLY A 1 122 ? -7.504 15.75 1.032 1 83.31 122 GLY A O 1
ATOM 964 N N . ASP A 1 123 ? -7.746 16.438 -1.028 1 78.06 123 ASP A N 1
ATOM 965 C CA . ASP A 1 123 ? -8.281 17.734 -0.625 1 78.06 123 ASP A CA 1
ATOM 966 C C . ASP A 1 123 ? -9.797 17.797 -0.808 1 78.06 123 ASP A C 1
ATOM 968 O O . ASP A 1 123 ? -10.406 18.859 -0.695 1 78.06 123 ASP A O 1
ATOM 972 N N . ALA A 1 124 ? -10.297 16.688 -0.97 1 79.06 124 ALA A N 1
ATOM 973 C CA . ALA A 1 124 ? -11.75 16.656 -1.118 1 79.06 124 ALA A CA 1
ATOM 974 C C . ALA A 1 124 ? -12.445 16.984 0.203 1 79.06 124 ALA A C 1
ATOM 976 O O . ALA A 1 124 ? -12.078 16.438 1.25 1 79.06 124 ALA A O 1
ATOM 977 N N . PRO A 1 125 ? -13.398 17.891 0.172 1 73.88 125 PRO A N 1
ATOM 978 C CA . PRO A 1 125 ? -14.086 18.312 1.394 1 73.88 125 PRO A CA 1
ATOM 979 C C . PRO A 1 125 ? -14.703 17.156 2.158 1 73.88 125 PRO A C 1
ATOM 981 O O . PRO A 1 125 ? -14.875 17.219 3.379 1 73.88 125 PRO A O 1
ATOM 984 N N . LEU A 1 126 ? -15.055 16.219 1.475 1 65.94 126 LEU A N 1
ATOM 985 C CA . LEU A 1 126 ? -15.68 15.047 2.08 1 65.94 126 LEU A CA 1
ATOM 986 C C . LEU A 1 126 ? -14.781 14.453 3.16 1 65.94 126 LEU A C 1
ATOM 988 O O . LEU A 1 126 ? -15.266 13.875 4.133 1 65.94 126 LEU A O 1
ATOM 992 N N . PHE A 1 127 ? -13.516 14.68 2.961 1 63.59 127 PHE A N 1
ATOM 993 C CA . PHE A 1 127 ? -12.57 14.039 3.861 1 63.59 127 PHE A CA 1
ATOM 994 C C . PHE A 1 127 ? -11.93 15.055 4.793 1 63.59 127 PHE A C 1
ATOM 996 O O . PHE A 1 127 ? -11.094 14.703 5.629 1 63.59 127 PHE A O 1
ATOM 1003 N N . CYS A 1 128 ? -12.156 16.297 4.57 1 55.53 128 CYS A N 1
ATOM 1004 C CA . CYS A 1 128 ? -11.609 17.375 5.395 1 55.53 128 CYS A CA 1
ATOM 1005 C C . CYS A 1 128 ? -12.477 17.609 6.629 1 55.53 128 CYS A C 1
ATOM 1007 O O . CYS A 1 128 ? -13.656 17.938 6.512 1 55.53 128 CYS A O 1
ATOM 1009 N N . PRO A 1 129 ? -12.234 16.938 7.691 1 50.22 129 PRO A N 1
ATOM 1010 C CA . PRO A 1 129 ? -13.094 17.234 8.844 1 50.22 129 PRO A CA 1
ATOM 1011 C C . PRO A 1 129 ? -13.359 18.719 9.016 1 50.22 129 PRO A C 1
ATOM 1013 O O . PRO A 1 129 ? -12.453 19.547 8.859 1 50.22 129 PRO A O 1
ATOM 1016 N N . SER A 1 130 ? -14.453 19.281 8.656 1 44.03 130 SER A N 1
ATOM 1017 C CA . SER A 1 130 ? -14.883 20.5 9.336 1 44.03 130 SER A CA 1
ATOM 1018 C C . SER A 1 130 ? -14.531 20.453 10.82 1 44.03 130 SER A C 1
ATOM 1020 O O . SER A 1 130 ? -15.367 20.109 11.656 1 44.03 130 SER A O 1
ATOM 1022 N N . TYR A 1 131 ? -13.57 19.734 11.328 1 39.16 131 TYR A N 1
ATOM 1023 C CA . TYR A 1 131 ? -13.438 19.953 12.766 1 39.16 131 TYR A CA 1
ATOM 1024 C C . TYR A 1 131 ? -13.445 21.438 13.102 1 39.16 131 TYR A C 1
ATOM 1026 O O . TYR A 1 131 ? -12.914 22.25 12.336 1 39.16 131 TYR A O 1
ATOM 1034 N N . PRO A 1 132 ? -14.328 21.891 13.828 1 37.09 132 PRO A N 1
ATOM 1035 C CA . PRO A 1 132 ? -14.242 23.25 14.352 1 37.09 132 PRO A CA 1
ATOM 1036 C C . PRO A 1 132 ? -12.805 23.672 14.688 1 37.09 132 PRO A C 1
ATOM 1038 O O . PRO A 1 132 ? -12.102 22.938 15.398 1 37.09 132 PRO A O 1
ATOM 1041 N N . GLN A 1 133 ? -11.953 24.109 13.75 1 34.22 133 GLN A N 1
ATOM 1042 C CA . GLN A 1 133 ? -10.719 24.781 14.148 1 34.22 133 GLN A CA 1
ATOM 1043 C C . GLN A 1 133 ? -10.859 25.422 15.523 1 34.22 133 GLN A C 1
ATOM 1045 O O . GLN A 1 133 ? -11.938 25.891 15.883 1 34.22 133 GLN A O 1
ATOM 1050 N N . PRO A 1 134 ? -10.109 24.922 16.531 1 32.88 134 PRO A N 1
ATOM 1051 C CA . PRO A 1 134 ? -10.312 25.734 17.734 1 32.88 134 PRO A CA 1
ATOM 1052 C C . PRO A 1 134 ? -10.57 27.203 17.438 1 32.88 134 PRO A C 1
ATOM 1054 O O . PRO A 1 134 ? -9.93 27.766 16.547 1 32.88 134 PRO A O 1
ATOM 1057 N N . GLU A 1 135 ? -11.836 27.781 17.594 1 31.06 135 GLU A N 1
ATOM 1058 C CA . GLU A 1 135 ? -12.016 29.234 17.609 1 31.06 135 GLU A CA 1
ATOM 1059 C C . GLU A 1 135 ? -10.812 29.938 18.234 1 31.06 135 GLU A C 1
ATOM 1061 O O . GLU A 1 135 ? -10.383 29.578 19.328 1 31.06 135 GLU A O 1
ATOM 1066 N N . ALA A 1 136 ? -10 30.562 17.344 1 32.56 136 ALA A N 1
ATOM 1067 C CA . ALA A 1 136 ? -9.102 31.531 17.969 1 32.56 136 ALA A CA 1
ATOM 1068 C C . ALA A 1 136 ? -9.844 32.406 18.984 1 32.56 136 ALA A C 1
ATOM 1070 O O . ALA A 1 136 ? -10.992 32.781 18.766 1 32.56 136 ALA A O 1
ATOM 1071 N N . MET B 1 1 ? -8.594 -34.25 -11.453 1 35.84 1 MET B N 1
ATOM 1072 C CA . MET B 1 1 ? -9.961 -34.438 -10.969 1 35.84 1 MET B CA 1
ATOM 1073 C C . MET B 1 1 ? -10.266 -33.469 -9.828 1 35.84 1 MET B C 1
ATOM 1075 O O . MET B 1 1 ? -9.57 -33.469 -8.812 1 35.84 1 MET B O 1
ATOM 1079 N N . SER B 1 2 ? -10.914 -32.25 -10.086 1 44.81 2 SER B N 1
ATOM 1080 C CA . SER B 1 2 ? -11.188 -31.156 -9.148 1 44.81 2 SER B CA 1
ATOM 1081 C C . SER B 1 2 ? -12.016 -31.656 -7.961 1 44.81 2 SER B C 1
ATOM 1083 O O . SER B 1 2 ? -12.977 -32.406 -8.133 1 44.81 2 SER B O 1
ATOM 1085 N N . ILE B 1 3 ? -11.461 -32.156 -6.922 1 52.97 3 ILE B N 1
ATOM 1086 C CA . ILE B 1 3 ? -12.195 -32.594 -5.742 1 52.97 3 ILE B CA 1
ATOM 1087 C C . ILE B 1 3 ? -13.414 -31.703 -5.531 1 52.97 3 ILE B C 1
ATOM 108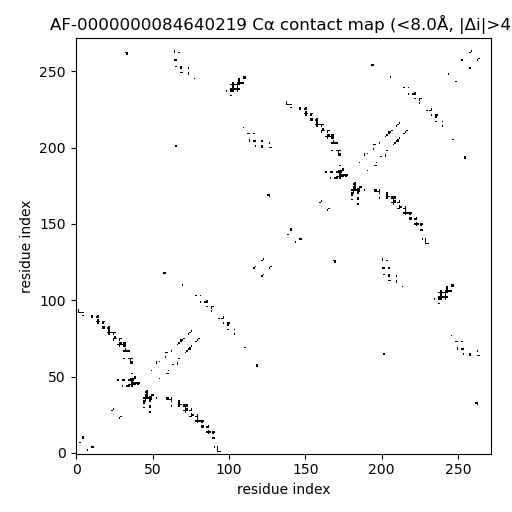9 O O . ILE B 1 3 ? -13.289 -30.484 -5.488 1 52.97 3 ILE B O 1
ATOM 1093 N N . PRO B 1 4 ? -14.594 -32.219 -5.688 1 50.03 4 PRO B N 1
ATOM 1094 C CA . PRO B 1 4 ? -15.844 -31.484 -5.559 1 50.03 4 PRO B CA 1
ATOM 1095 C C . PRO B 1 4 ? -15.914 -30.656 -4.277 1 50.03 4 PRO B C 1
ATOM 1097 O O . PRO B 1 4 ? -15.258 -31 -3.285 1 50.03 4 PRO B O 1
ATOM 1100 N N . LEU B 1 5 ? -16.5 -29.516 -4.172 1 51.09 5 LEU B N 1
ATOM 1101 C CA . LEU B 1 5 ? -16.656 -28.594 -3.053 1 51.09 5 LEU B CA 1
ATOM 1102 C C . LEU B 1 5 ? -17.141 -29.328 -1.808 1 51.09 5 LEU B C 1
ATOM 1104 O O . LEU B 1 5 ? -16.812 -28.938 -0.685 1 51.09 5 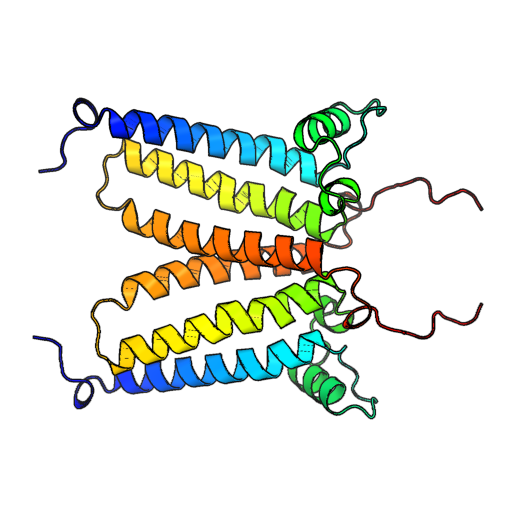LEU B O 1
ATOM 1108 N N . ARG B 1 6 ? -18.047 -30.297 -2 1 49.22 6 ARG B N 1
ATOM 1109 C CA . ARG B 1 6 ? -18.656 -31.062 -0.919 1 49.22 6 ARG B CA 1
ATOM 1110 C C . ARG B 1 6 ? -17.594 -31.797 -0.105 1 49.22 6 ARG B C 1
ATOM 1112 O O . ARG B 1 6 ? -17.766 -32.031 1.094 1 49.22 6 ARG B O 1
ATOM 1119 N N . GLU B 1 7 ? -16.797 -32.344 -0.736 1 53.44 7 GLU B N 1
ATOM 1120 C CA . GLU B 1 7 ? -15.758 -33.094 -0.041 1 53.44 7 GLU B CA 1
ATOM 1121 C C . GLU B 1 7 ? -14.672 -32.156 0.495 1 53.44 7 GLU B C 1
ATOM 1123 O O . GLU B 1 7 ? -13.758 -32.594 1.195 1 53.44 7 GLU B O 1
ATOM 1128 N N . ARG B 1 8 ? -14.719 -30.781 0.042 1 58.81 8 ARG B N 1
ATOM 1129 C CA . ARG B 1 8 ? -13.656 -29.875 0.469 1 58.81 8 ARG B CA 1
ATOM 1130 C C . ARG B 1 8 ? -14.141 -28.953 1.571 1 58.81 8 ARG B C 1
ATOM 1132 O O . ARG B 1 8 ? -14.344 -27.75 1.338 1 58.81 8 ARG B O 1
ATOM 1139 N N . ARG B 1 9 ? -14.742 -29.641 2.676 1 58.47 9 ARG B N 1
ATOM 1140 C CA . ARG B 1 9 ? -15.195 -28.938 3.873 1 58.47 9 ARG B CA 1
ATOM 1141 C C . ARG B 1 9 ? -14.344 -27.703 4.133 1 58.47 9 ARG B C 1
ATOM 1143 O O . ARG B 1 9 ? -14.867 -26.656 4.547 1 58.47 9 ARG B O 1
ATOM 1150 N N . TYR B 1 10 ? -13.008 -27.875 3.92 1 62.62 10 TYR B N 1
ATOM 1151 C CA . TYR B 1 10 ? -12.102 -26.75 4.16 1 62.62 10 TYR B CA 1
ATOM 1152 C C . TYR B 1 10 ? -12.383 -25.609 3.195 1 62.62 10 TYR B C 1
ATOM 1154 O O . TYR B 1 10 ? -12.164 -24.438 3.525 1 62.62 10 TYR B O 1
ATOM 1162 N N . ASP B 1 11 ? -13.125 -25.984 2.078 1 74.31 11 ASP B N 1
ATOM 1163 C CA . ASP B 1 11 ? -13.461 -24.953 1.107 1 74.31 11 ASP B CA 1
ATOM 1164 C C . ASP B 1 11 ? -14.539 -24.016 1.648 1 74.31 11 ASP B C 1
ATOM 1166 O O . ASP B 1 11 ? -14.477 -22.812 1.449 1 74.31 11 ASP B O 1
ATOM 1170 N N . TRP B 1 12 ? -15.453 -24.734 2.461 1 78.88 12 TRP B N 1
ATOM 1171 C CA . TRP B 1 12 ? -16.5 -23.891 3.008 1 78.88 12 TRP B CA 1
ATOM 1172 C C . TRP B 1 12 ? -15.938 -22.953 4.082 1 78.88 12 TRP B C 1
ATOM 1174 O O . TRP B 1 12 ? -16.391 -21.828 4.227 1 78.88 12 TRP B O 1
ATOM 1184 N N . PHE B 1 13 ? -15.023 -23.578 4.773 1 83.31 13 PHE B N 1
ATOM 1185 C CA . PHE B 1 13 ? -14.367 -22.734 5.77 1 83.31 13 PHE B CA 1
ATOM 1186 C C . PHE B 1 13 ? -13.766 -21.484 5.121 1 83.31 13 PHE B C 1
ATOM 1188 O O . PHE B 1 13 ? -13.984 -20.375 5.586 1 83.31 13 PHE B O 1
ATOM 1195 N N . PHE B 1 14 ? -13.141 -21.656 4.012 1 84.44 14 PHE B N 1
ATOM 1196 C CA . PHE B 1 14 ? -12.461 -20.547 3.363 1 84.44 14 PHE B CA 1
ATOM 1197 C C . PHE B 1 14 ? -13.469 -19.594 2.719 1 84.44 14 PHE B C 1
ATOM 1199 O O . PHE B 1 14 ? -13.289 -18.375 2.746 1 84.44 14 PHE B O 1
ATOM 1206 N N . VAL B 1 15 ? -14.469 -20.125 2.162 1 86.12 15 VAL B N 1
ATOM 1207 C CA . VAL B 1 15 ? -15.492 -19.281 1.54 1 86.12 15 VAL B CA 1
ATOM 1208 C C . VAL B 1 15 ? -16.141 -18.391 2.594 1 86.12 15 VAL B C 1
ATOM 1210 O O . VAL B 1 15 ? -16.328 -17.188 2.369 1 86.12 15 VAL B O 1
ATOM 1213 N N . VAL B 1 16 ? -16.453 -18.984 3.678 1 90.81 16 VAL B N 1
ATOM 1214 C CA . VAL B 1 16 ? -17.062 -18.203 4.75 1 90.81 16 VAL B CA 1
ATOM 1215 C C . VAL B 1 16 ? -16.078 -17.172 5.277 1 90.81 16 VAL B C 1
ATOM 1217 O O . VAL B 1 16 ? -16.453 -16.016 5.492 1 90.81 16 VAL B O 1
ATOM 1220 N N . ALA B 1 17 ? -14.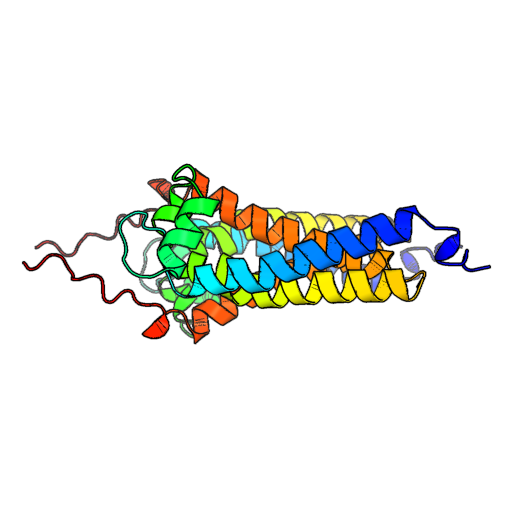922 -17.594 5.516 1 91.69 17 ALA B N 1
ATOM 1221 C CA . ALA B 1 17 ? -13.906 -16.688 6.023 1 91.69 17 ALA B CA 1
ATOM 1222 C C . ALA B 1 17 ? -13.695 -15.516 5.062 1 91.69 17 ALA B C 1
ATOM 1224 O O . ALA B 1 17 ? -13.75 -14.352 5.469 1 91.69 17 ALA B O 1
ATOM 1225 N N . PHE B 1 18 ? -13.609 -15.812 3.77 1 92.25 18 PHE B N 1
ATOM 1226 C CA . PHE B 1 18 ? -13.312 -14.758 2.805 1 92.25 18 PHE B CA 1
ATOM 1227 C C . PHE B 1 18 ? -14.531 -13.867 2.59 1 92.25 18 PHE B C 1
ATOM 1229 O O . PHE B 1 18 ? -14.398 -12.664 2.371 1 92.25 18 PHE B O 1
ATOM 1236 N N . THR B 1 19 ? -15.625 -14.43 2.654 1 92.69 19 THR B N 1
ATOM 1237 C CA . THR B 1 19 ? -16.828 -13.617 2.527 1 92.69 19 THR B CA 1
ATOM 1238 C C . THR B 1 19 ? -17 -12.703 3.734 1 92.69 19 THR B C 1
ATOM 1240 O O . THR B 1 19 ? -17.391 -11.547 3.59 1 92.69 19 THR B O 1
ATOM 1243 N N . THR B 1 20 ? -16.719 -13.203 4.887 1 94.12 20 THR B N 1
ATOM 1244 C CA . THR B 1 20 ? -16.766 -12.391 6.094 1 94.12 20 THR B CA 1
ATOM 1245 C C . THR B 1 20 ? -15.75 -11.25 6.023 1 94.12 20 THR B C 1
ATOM 1247 O O . THR B 1 20 ? -16.078 -10.102 6.348 1 94.12 20 THR B O 1
ATOM 1250 N N . PHE B 1 21 ? -14.602 -11.547 5.582 1 93.75 21 PHE B N 1
ATOM 1251 C CA . PHE B 1 21 ? -13.57 -10.523 5.426 1 93.75 21 PHE B CA 1
ATOM 1252 C C . PHE B 1 21 ? -14 -9.477 4.402 1 93.75 21 PHE B C 1
ATOM 1254 O O . PHE B 1 21 ? -13.75 -8.281 4.582 1 93.75 21 PHE B O 1
ATOM 1261 N N . ALA B 1 22 ? -14.594 -9.922 3.365 1 94.62 22 ALA B N 1
ATOM 1262 C CA . ALA B 1 22 ? -15.07 -9.008 2.338 1 94.62 22 ALA B CA 1
ATOM 1263 C C . ALA B 1 22 ? -16.125 -8.047 2.904 1 94.62 22 ALA B C 1
ATOM 1265 O O . ALA B 1 22 ? -16.047 -6.836 2.676 1 94.62 22 ALA B O 1
ATOM 1266 N N . CYS B 1 23 ? -17.016 -8.594 3.646 1 94.38 23 CYS B N 1
ATOM 1267 C CA . CYS B 1 23 ? -18.078 -7.785 4.234 1 94.38 23 CYS B CA 1
ATOM 1268 C C . CYS B 1 23 ? -17.5 -6.789 5.238 1 94.38 23 CYS B C 1
ATOM 1270 O O . CYS B 1 23 ? -17.875 -5.617 5.234 1 94.38 23 CYS B O 1
ATOM 1272 N N . THR B 1 24 ? -16.594 -7.23 6.074 1 92.69 24 THR B N 1
ATOM 1273 C CA . THR B 1 24 ? -15.984 -6.348 7.07 1 92.69 24 THR B CA 1
ATOM 1274 C C . THR B 1 24 ? -15.18 -5.242 6.395 1 92.69 24 THR B C 1
ATOM 1276 O O . THR B 1 24 ? -15.227 -4.086 6.816 1 92.69 24 THR B O 1
ATOM 1279 N N . SER B 1 25 ? -14.508 -5.602 5.367 1 93.5 25 SER B N 1
ATOM 1280 C CA . SER B 1 25 ? -13.75 -4.598 4.629 1 93.5 25 SER B CA 1
ATOM 1281 C C . SER B 1 25 ? -14.672 -3.578 3.971 1 93.5 25 SER B C 1
ATOM 1283 O O . SER B 1 25 ? -14.469 -2.369 4.113 1 93.5 25 SER B O 1
ATOM 1285 N N . LEU B 1 26 ? -15.711 -4.012 3.383 1 94.38 26 LEU B N 1
ATOM 1286 C CA . LEU B 1 26 ? -16.609 -3.119 2.656 1 94.38 26 LEU B CA 1
ATOM 1287 C C . LEU B 1 26 ? -17.391 -2.242 3.621 1 94.38 26 LEU B C 1
ATOM 1289 O O . LEU B 1 26 ? -17.625 -1.062 3.35 1 94.38 26 LEU B O 1
ATOM 1293 N N . VAL B 1 27 ? -17.703 -2.74 4.742 1 92.44 27 VAL B N 1
ATOM 1294 C CA . VAL B 1 27 ? -18.547 -1.989 5.664 1 92.44 27 VAL B CA 1
ATOM 1295 C C . VAL B 1 27 ? -17.672 -1.142 6.59 1 92.44 27 VAL B C 1
ATOM 1297 O O . VAL B 1 27 ? -17.797 0.085 6.613 1 92.44 27 VAL B O 1
ATOM 1300 N N . ILE B 1 28 ? -16.703 -1.759 7.266 1 92.31 28 ILE B N 1
ATOM 1301 C CA . ILE B 1 28 ? -15.922 -1.084 8.289 1 92.31 28 ILE B CA 1
ATOM 1302 C C . ILE B 1 28 ? -14.93 -0.131 7.637 1 92.31 28 ILE B C 1
ATOM 1304 O O . ILE B 1 28 ? -14.766 1.008 8.086 1 92.31 28 ILE B O 1
ATOM 1308 N N . ASP B 1 29 ? -14.32 -0.599 6.57 1 94.5 29 ASP B N 1
ATOM 1309 C CA . ASP B 1 29 ? -13.359 0.275 5.898 1 94.5 29 ASP B CA 1
ATOM 1310 C C . ASP B 1 29 ? -14.07 1.472 5.262 1 94.5 29 ASP B C 1
ATOM 1312 O O . ASP B 1 29 ? -13.539 2.584 5.266 1 94.5 29 ASP B O 1
ATOM 1316 N N . THR B 1 30 ? -15.273 1.211 4.773 1 93.06 30 THR B N 1
ATOM 1317 C CA . THR B 1 30 ? -16.031 2.324 4.215 1 93.06 30 THR B CA 1
ATOM 1318 C C . THR B 1 30 ? -16.422 3.316 5.309 1 93.06 30 THR B C 1
ATOM 1320 O O . THR B 1 30 ? -16.344 4.531 5.105 1 93.06 30 THR B O 1
ATOM 1323 N N . ALA B 1 31 ? -16.75 2.82 6.402 1 91.56 31 ALA B N 1
ATOM 1324 C CA . ALA B 1 31 ? -17.078 3.691 7.527 1 91.56 31 ALA B CA 1
ATOM 1325 C C . ALA B 1 31 ? -15.883 4.547 7.926 1 91.56 31 ALA B C 1
ATOM 1327 O O . ALA B 1 31 ? -16.047 5.715 8.297 1 91.56 31 ALA B O 1
ATOM 1328 N N . ASN B 1 32 ? -14.727 3.984 7.84 1 91.75 32 ASN B N 1
ATOM 1329 C CA . ASN B 1 32 ? -13.5 4.68 8.219 1 91.75 32 ASN B CA 1
ATOM 1330 C C . ASN B 1 32 ? -13.203 5.848 7.277 1 91.75 32 ASN B C 1
ATOM 1332 O O . ASN B 1 32 ? -12.523 6.801 7.664 1 91.75 32 ASN B O 1
ATOM 1336 N N . MET B 1 33 ? -13.719 5.715 6.09 1 89.62 33 MET B N 1
ATOM 1337 C CA . MET B 1 33 ? -13.508 6.766 5.098 1 89.62 33 MET B CA 1
ATOM 1338 C C . MET B 1 33 ? -14.258 8.039 5.488 1 89.62 33 MET B C 1
ATOM 1340 O O . MET B 1 33 ? -13.852 9.141 5.113 1 89.62 33 MET B O 1
ATOM 1344 N N . PHE B 1 34 ? -15.297 7.938 6.305 1 85.19 34 PHE B N 1
ATOM 1345 C CA . PHE B 1 34 ? -16.188 9.07 6.5 1 85.19 34 PHE B CA 1
ATOM 1346 C C . PHE B 1 34 ? -16.094 9.602 7.926 1 85.19 34 PHE B C 1
ATOM 1348 O O . PHE B 1 34 ? -16.703 10.609 8.266 1 85.19 34 PHE B O 1
ATOM 1355 N N . GLY B 1 35 ? -15.234 8.961 8.68 1 78.5 35 GLY B N 1
ATOM 1356 C CA . GLY B 1 35 ? -15.312 9.461 10.047 1 78.5 35 GLY B CA 1
ATOM 1357 C C . GLY B 1 35 ? -14.109 9.078 10.891 1 78.5 35 GLY B C 1
ATOM 1358 O O . GLY B 1 35 ? -13.289 8.25 10.477 1 78.5 35 GLY B O 1
ATOM 1359 N N . ARG B 1 36 ? -14.094 9.797 12.055 1 86.88 36 ARG B N 1
ATOM 1360 C CA . ARG B 1 36 ? -13.125 9.477 13.094 1 86.88 36 ARG B CA 1
ATOM 1361 C C . ARG B 1 36 ? -13.797 8.781 14.273 1 86.88 36 ARG B C 1
ATOM 1363 O O . ARG B 1 36 ? -14.945 9.094 14.617 1 86.88 36 ARG B O 1
ATOM 1370 N N . PRO B 1 37 ? -13.078 7.914 14.797 1 89.06 37 PRO B N 1
ATOM 1371 C CA . PRO B 1 37 ? -13.656 7.242 15.961 1 89.06 37 PRO B CA 1
ATOM 1372 C C . PRO B 1 37 ? -13.953 8.203 17.109 1 89.06 37 PRO B C 1
ATOM 1374 O O . PRO B 1 37 ? -13.125 9.062 17.422 1 89.06 37 PRO B O 1
ATOM 1377 N N . ASN B 1 38 ? -15.156 8.141 17.625 1 87.88 38 ASN B N 1
ATOM 1378 C CA . ASN B 1 38 ? -15.609 8.945 18.766 1 87.88 38 ASN B CA 1
ATOM 1379 C C . ASN B 1 38 ? -16.719 8.234 19.547 1 87.88 38 ASN B C 1
ATOM 1381 O O . ASN B 1 38 ? -17.828 8.086 19.047 1 87.88 38 ASN B O 1
ATOM 1385 N N . PRO B 1 39 ? -16.406 7.91 20.766 1 87 39 PRO B N 1
ATOM 1386 C CA . PRO B 1 39 ? -17.406 7.168 21.547 1 87 39 PRO B CA 1
ATOM 1387 C C . PRO B 1 39 ? -18.578 8.039 21.984 1 87 39 PRO B C 1
ATOM 1389 O O . PRO B 1 39 ? -19.672 7.52 22.266 1 87 39 PRO B O 1
ATOM 1392 N N . HIS B 1 40 ? -18.375 9.266 21.969 1 88.06 40 HIS B N 1
ATOM 1393 C CA . HIS B 1 40 ? -19.422 10.156 22.469 1 88.06 40 HIS B CA 1
ATOM 1394 C C . HIS B 1 40 ? -20.156 10.852 21.312 1 88.06 40 HIS B C 1
ATOM 1396 O O . HIS B 1 40 ? -20.953 11.758 21.547 1 88.06 40 HIS B O 1
ATOM 1402 N N . SER B 1 41 ? -19.922 10.438 20.188 1 85.5 41 SER B N 1
ATOM 1403 C CA . SER B 1 41 ? -20.531 11.086 19.031 1 85.5 41 SER B CA 1
ATOM 1404 C C . SER B 1 41 ? -21.969 10.617 18.828 1 85.5 41 SER B C 1
ATOM 1406 O O . SER B 1 41 ? -22.328 9.516 19.234 1 85.5 41 SER B O 1
ATOM 1408 N N . HIS B 1 42 ? -22.734 11.453 18.25 1 87.69 42 HIS B N 1
ATOM 1409 C CA . HIS B 1 42 ? -24.094 11.086 17.891 1 87.69 42 HIS B CA 1
ATOM 1410 C C . HIS B 1 42 ? -24.141 10.344 16.547 1 87.69 42 HIS B C 1
ATOM 1412 O O . HIS B 1 42 ? -25.125 9.695 16.234 1 87.69 42 HIS B O 1
ATOM 1418 N N . ASN B 1 43 ? -23.141 10.414 15.852 1 85.94 43 ASN B N 1
ATOM 1419 C CA . ASN B 1 43 ? -23.016 9.703 14.586 1 85.94 43 ASN B CA 1
ATOM 1420 C C . ASN B 1 43 ? -22.719 8.227 14.805 1 85.94 43 ASN B C 1
ATOM 1422 O O . ASN B 1 43 ? -21.703 7.867 15.383 1 85.94 43 ASN B O 1
ATOM 1426 N N . PRO B 1 44 ? -23.578 7.359 14.328 1 89.44 44 PRO B N 1
ATOM 1427 C CA . PRO B 1 44 ? -23.375 5.926 14.555 1 89.44 44 PRO B CA 1
ATOM 1428 C C . PRO B 1 44 ? -22.109 5.398 13.906 1 89.44 44 PRO B C 1
ATOM 1430 O O . PRO B 1 44 ? -21.5 4.441 14.398 1 89.44 44 PRO B O 1
ATOM 1433 N N . VAL B 1 45 ? -21.719 5.973 12.898 1 88.06 45 VAL B N 1
ATOM 1434 C CA . VAL B 1 45 ? -20.5 5.547 12.219 1 88.06 45 VAL B CA 1
ATOM 1435 C C . VAL B 1 45 ? -19.281 5.777 13.125 1 88.06 45 VAL B C 1
ATOM 1437 O O . VAL B 1 45 ? -18.422 4.906 13.25 1 88.06 45 VAL B O 1
ATOM 1440 N N . ALA B 1 46 ? -19.219 6.918 13.758 1 88.38 46 ALA B N 1
ATOM 1441 C CA . ALA B 1 46 ? -18.125 7.25 14.664 1 88.38 46 ALA B CA 1
ATOM 1442 C C . ALA B 1 46 ? -18.078 6.285 15.852 1 88.38 46 ALA B C 1
ATOM 1444 O O . ALA B 1 46 ? -17 5.891 16.297 1 88.38 46 ALA B O 1
ATOM 1445 N N . ARG B 1 47 ? -19.219 5.926 16.25 1 89.75 47 ARG B N 1
ATOM 1446 C CA . ARG B 1 47 ? -19.312 5 17.359 1 89.75 47 ARG B CA 1
ATOM 1447 C C . ARG B 1 47 ? -18.859 3.6 16.953 1 89.75 47 ARG B C 1
ATOM 1449 O O . ARG B 1 47 ? -18.219 2.889 17.734 1 89.75 47 ARG B O 1
ATOM 1456 N N . LEU B 1 48 ? -19.297 3.236 15.82 1 89.31 48 LEU B N 1
ATOM 1457 C CA . LEU B 1 48 ? -18.891 1.944 15.273 1 89.31 48 LEU B CA 1
ATOM 1458 C C . LEU B 1 48 ? -17.375 1.854 15.156 1 89.31 48 LEU B C 1
ATOM 1460 O O . LEU B 1 48 ? -16.781 0.84 15.523 1 89.31 48 LEU B O 1
ATOM 1464 N N . LEU B 1 49 ? -16.812 2.881 14.633 1 90.25 49 LEU B N 1
ATOM 1465 C CA . LEU B 1 49 ? -15.359 2.902 14.453 1 90.25 49 LEU B CA 1
ATOM 1466 C C . LEU B 1 49 ? -14.641 2.818 15.797 1 90.25 49 LEU B C 1
ATOM 1468 O O . LEU B 1 49 ? -13.656 2.1 15.938 1 90.25 49 LEU B O 1
ATOM 1472 N N . TYR B 1 50 ? -15.211 3.518 16.734 1 90.06 50 TYR B N 1
ATOM 1473 C CA . TYR B 1 50 ? -14.602 3.475 18.062 1 90.06 50 TYR B CA 1
ATOM 1474 C C . TYR B 1 50 ? -14.719 2.084 18.672 1 90.06 50 TYR B C 1
ATOM 1476 O O . TYR B 1 50 ? -13.805 1.615 19.359 1 90.06 50 TYR B O 1
ATOM 1484 N N . ALA B 1 51 ? -15.781 1.471 18.484 1 88.69 51 ALA B N 1
ATOM 1485 C CA . ALA B 1 51 ? -16 0.127 19.016 1 88.69 51 ALA B CA 1
ATOM 1486 C C . ALA B 1 51 ? -15 -0.863 18.422 1 88.69 51 ALA B C 1
ATOM 1488 O O . ALA B 1 51 ? -14.578 -1.809 19.078 1 88.69 51 ALA B O 1
ATOM 1489 N N . GLN B 1 52 ? -14.594 -0.61 17.266 1 87.12 52 GLN B N 1
ATOM 1490 C CA . GLN B 1 52 ? -13.672 -1.509 16.578 1 87.12 52 GLN B CA 1
ATOM 1491 C C . GLN B 1 52 ? -12.227 -1.231 16.984 1 87.12 52 GLN B C 1
ATOM 1493 O O . GLN B 1 52 ? -11.43 -2.16 17.141 1 87.12 52 GLN B O 1
ATOM 1498 N N . ILE B 1 53 ? -11.852 -0.039 17.25 1 86.06 53 ILE B N 1
ATOM 1499 C CA . ILE B 1 53 ? -10.469 0.366 17.453 1 86.06 53 ILE B CA 1
ATOM 1500 C C . ILE B 1 53 ? -10.156 0.408 18.938 1 86.06 53 ILE B C 1
ATOM 1502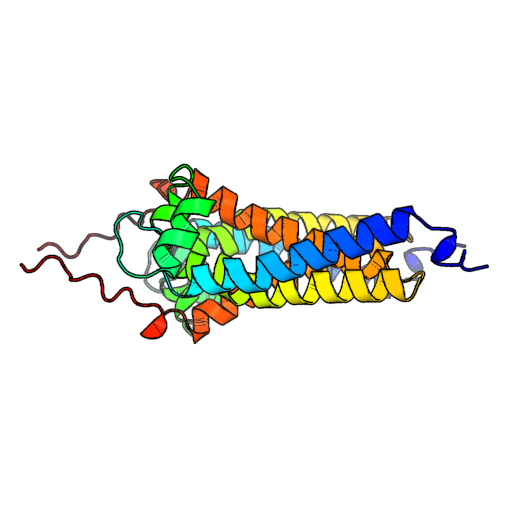 O O . ILE B 1 53 ? -9.016 0.166 19.359 1 86.06 53 ILE B O 1
ATOM 1506 N N . GLY B 1 54 ? -11.078 0.75 19.734 1 80.81 54 GLY B N 1
ATOM 1507 C CA . GLY B 1 54 ? -10.938 0.793 21.188 1 80.81 54 GLY B CA 1
ATOM 1508 C C . GLY B 1 54 ? -9.898 1.789 21.656 1 80.81 54 GLY B C 1
ATOM 1509 O O . GLY B 1 54 ? -9.266 1.591 22.703 1 80.81 54 GLY B O 1
ATOM 1510 N N . GLY B 1 55 ? -9.492 2.557 20.906 1 76.38 55 GLY B N 1
ATOM 1511 C CA . GLY B 1 55 ? -8.555 3.592 21.312 1 76.38 55 GLY B CA 1
ATOM 1512 C C . GLY B 1 55 ? -7.113 3.117 21.328 1 76.38 55 GLY B C 1
ATOM 1513 O O . GLY B 1 55 ? -6.215 3.867 21.719 1 76.38 55 GLY B O 1
ATOM 1514 N N . ALA B 1 56 ? -6.832 2.039 20.969 1 84.62 56 ALA B N 1
ATOM 1515 C CA . ALA B 1 56 ? -5.512 1.428 21.094 1 84.62 56 ALA B CA 1
ATOM 1516 C C . ALA B 1 56 ? -4.566 1.918 20 1 84.62 56 ALA B C 1
ATOM 1518 O O . ALA B 1 56 ? -3.35 1.941 20.188 1 84.62 56 ALA B O 1
ATOM 1519 N N . ASP B 1 57 ? -5.066 2.336 18.938 1 89.31 57 ASP B N 1
ATOM 1520 C CA . ASP B 1 57 ? -4.289 2.73 17.766 1 89.31 57 ASP B CA 1
ATOM 1521 C C . ASP B 1 57 ? -4.383 4.234 17.516 1 89.31 57 ASP B C 1
ATOM 1523 O O . ASP B 1 57 ? -5.375 4.715 16.969 1 89.31 57 ASP B O 1
ATOM 1527 N N . PRO B 1 58 ? -3.338 4.906 17.969 1 89.69 58 PRO B N 1
ATOM 1528 C CA . PRO B 1 58 ? -3.408 6.367 17.906 1 89.69 58 PRO B CA 1
ATOM 1529 C C . PRO B 1 58 ? -3.529 6.875 16.469 1 89.69 58 PRO B C 1
ATOM 1531 O O . PRO B 1 58 ? -4.129 7.93 16.234 1 89.69 58 PRO B O 1
ATOM 1534 N N . LEU B 1 59 ? -3.006 6.203 15.57 1 90.88 59 LEU B N 1
ATOM 1535 C CA . LEU B 1 59 ? -3.098 6.625 14.172 1 90.88 59 LEU B CA 1
ATOM 1536 C C . LEU B 1 59 ? -4.535 6.523 13.672 1 90.88 59 LEU B C 1
ATOM 1538 O O . LEU B 1 59 ? -5.02 7.422 12.977 1 90.88 59 LEU B O 1
ATOM 1542 N N . MET B 1 60 ? -5.184 5.508 14.008 1 91.06 60 MET B N 1
ATOM 1543 C CA . MET B 1 60 ? -6.574 5.324 13.602 1 91.06 60 MET B CA 1
ATOM 1544 C C . MET B 1 60 ? -7.488 6.293 14.344 1 91.06 60 MET B C 1
ATOM 1546 O O . MET B 1 60 ? -8.5 6.734 13.797 1 91.06 60 MET B O 1
ATOM 1550 N N . MET B 1 61 ? -7.113 6.586 15.594 1 89.12 61 MET B N 1
ATOM 1551 C CA . MET B 1 61 ? -7.91 7.539 16.359 1 89.12 61 MET B CA 1
ATOM 1552 C C . MET B 1 61 ? -7.828 8.938 15.758 1 89.12 61 MET B C 1
ATOM 1554 O O . MET B 1 61 ? -8.82 9.664 15.719 1 89.12 61 MET B O 1
ATOM 1558 N N . ALA B 1 62 ? -6.664 9.367 15.336 1 87.31 62 ALA B N 1
ATOM 1559 C CA . ALA B 1 62 ? -6.504 10.648 14.656 1 87.31 62 ALA B CA 1
ATOM 1560 C C . ALA B 1 62 ? -7.129 10.609 13.266 1 87.31 62 ALA B C 1
ATOM 1562 O O . ALA B 1 62 ? -7.691 11.609 12.805 1 87.31 62 ALA B O 1
ATOM 1563 N N . ASN B 1 63 ? -7.031 9.453 12.555 1 90.06 63 ASN B N 1
ATOM 1564 C CA . ASN B 1 63 ? -7.59 9.141 11.242 1 90.06 63 ASN B CA 1
ATOM 1565 C C . ASN B 1 63 ? -7.344 10.266 10.242 1 90.06 63 ASN B C 1
ATOM 1567 O O . ASN B 1 63 ? -8.281 10.781 9.633 1 90.06 63 ASN B O 1
ATOM 1571 N N . PRO B 1 64 ? -6.043 10.594 10.109 1 87.69 64 PRO B N 1
ATOM 1572 C CA . PRO B 1 64 ? -5.762 11.633 9.125 1 87.69 64 PRO B CA 1
ATOM 1573 C C . PRO B 1 64 ? -6.203 11.242 7.715 1 87.69 64 PRO B C 1
ATOM 1575 O O . PRO B 1 64 ? -6.57 10.086 7.477 1 87.69 64 PRO B O 1
ATOM 1578 N N . ARG B 1 65 ? -6.164 12.109 6.871 1 86.31 65 ARG B N 1
ATOM 1579 C CA . ARG B 1 65 ? -6.734 11.945 5.535 1 86.31 65 ARG B CA 1
ATOM 1580 C C . ARG B 1 65 ? -6.148 10.727 4.832 1 86.31 65 ARG B C 1
ATOM 1582 O O . ARG B 1 65 ? -6.879 9.969 4.195 1 86.31 65 ARG B O 1
ATOM 1589 N N . PHE B 1 66 ? -4.828 10.594 4.859 1 90.19 66 PHE B N 1
ATOM 1590 C CA . PHE B 1 66 ? -4.234 9.469 4.145 1 90.19 66 PHE B CA 1
ATOM 1591 C C . PHE B 1 66 ? -4.719 8.141 4.727 1 90.19 66 PHE B C 1
ATOM 1593 O O . PHE B 1 66 ? -4.793 7.137 4.016 1 90.19 66 PHE B O 1
ATOM 1600 N N . VAL B 1 67 ? -5.055 8.148 5.984 1 93.06 67 VAL B N 1
ATOM 1601 C CA . VAL B 1 67 ? -5.578 6.934 6.605 1 93.06 67 VAL B CA 1
ATOM 1602 C C . VAL B 1 67 ? -7.02 6.703 6.156 1 93.06 67 VAL B C 1
ATOM 1604 O O . VAL B 1 67 ? -7.406 5.574 5.852 1 93.06 67 VAL B O 1
ATOM 1607 N N . GLN B 1 68 ? -7.82 7.746 6.129 1 92.38 68 GLN B N 1
ATOM 1608 C CA . GLN B 1 68 ? -9.195 7.652 5.641 1 92.38 68 GLN B CA 1
ATOM 1609 C C . GLN B 1 68 ? -9.242 7.078 4.23 1 92.38 68 GLN B C 1
ATOM 1611 O O . GLN B 1 68 ? -10.141 6.305 3.896 1 92.38 68 GLN B O 1
ATOM 1616 N N . LEU B 1 69 ? -8.32 7.398 3.537 1 94.31 69 LEU B N 1
ATOM 1617 C CA . LEU B 1 69 ? -8.312 6.953 2.148 1 94.31 69 LEU B CA 1
ATOM 1618 C C . LEU B 1 69 ? -7.617 5.598 2.014 1 94.31 69 LEU B C 1
ATOM 1620 O O . LEU B 1 69 ? -8.07 4.742 1.249 1 94.31 69 LEU B O 1
ATOM 1624 N N . SER B 1 70 ? -6.535 5.375 2.727 1 95 70 SER B N 1
ATOM 1625 C CA . SER B 1 70 ? -5.785 4.125 2.646 1 95 70 SER B CA 1
ATOM 1626 C C . SER B 1 70 ? -6.559 2.975 3.281 1 95 70 SER B C 1
ATOM 1628 O O . SER B 1 70 ? -6.801 1.953 2.637 1 95 70 SER B O 1
ATOM 1630 N N . VAL B 1 71 ? -6.969 3.17 4.516 1 94.06 71 VAL B N 1
ATOM 1631 C CA . VAL B 1 71 ? -7.648 2.123 5.273 1 94.06 71 VAL B CA 1
ATOM 1632 C C . VAL B 1 71 ? -9.148 2.158 4.969 1 94.06 71 VAL B C 1
ATOM 1634 O O . VAL B 1 71 ? -9.852 1.174 5.199 1 94.06 71 VAL B O 1
ATOM 1637 N N . GLY B 1 72 ? -9.594 3.252 4.445 1 93.25 72 GLY B N 1
ATOM 1638 C CA . GLY B 1 72 ? -11 3.408 4.102 1 93.25 72 GLY B CA 1
ATOM 1639 C C . GLY B 1 72 ? -11.305 3.092 2.65 1 93.25 72 GLY B C 1
ATOM 1640 O O . GLY B 1 72 ? -11.594 1.944 2.309 1 93.25 72 GLY B O 1
ATOM 1641 N N . PHE B 1 73 ? -11.188 4.023 1.892 1 94 73 PHE B N 1
ATOM 1642 C CA . PHE B 1 73 ? -11.633 3.959 0.504 1 94 73 PHE B CA 1
ATOM 1643 C C . PHE B 1 73 ? -10.859 2.895 -0.264 1 94 73 PHE B C 1
ATOM 1645 O O . PHE B 1 73 ? -11.453 1.968 -0.819 1 94 73 PHE B O 1
ATOM 1652 N N . VAL B 1 74 ? -9.57 2.994 -0.275 1 95.38 74 VAL B N 1
ATOM 1653 C CA . VAL B 1 74 ? -8.734 2.1 -1.075 1 95.38 74 VAL B CA 1
ATOM 1654 C C . VAL B 1 74 ? -8.828 0.68 -0.522 1 95.38 74 VAL B C 1
ATOM 1656 O O . VAL B 1 74 ? -8.914 -0.286 -1.285 1 95.38 74 VAL B O 1
ATOM 1659 N N . SER B 1 75 ? -8.758 0.538 0.71 1 96 75 SER B N 1
ATOM 1660 C CA . SER B 1 75 ? -8.883 -0.778 1.328 1 96 75 SER B CA 1
ATOM 1661 C C . SER B 1 75 ? -10.227 -1.416 1.004 1 96 75 SER B C 1
ATOM 1663 O O . SER B 1 75 ? -10.297 -2.592 0.643 1 96 75 SER B O 1
ATOM 1665 N N . ALA B 1 76 ? -11.305 -0.651 1.142 1 95.94 76 ALA B N 1
ATOM 1666 C CA . ALA B 1 76 ? -12.633 -1.186 0.841 1 95.94 76 ALA B CA 1
ATOM 1667 C C . ALA B 1 76 ? -12.711 -1.68 -0.6 1 95.94 76 ALA B C 1
ATOM 1669 O O . ALA B 1 76 ? -13.266 -2.748 -0.867 1 95.94 76 ALA B O 1
ATOM 1670 N N . LEU B 1 77 ? -12.141 -0.997 -1.454 1 96.06 77 LEU B N 1
ATOM 1671 C CA . LEU B 1 77 ? -12.203 -1.327 -2.873 1 96.06 77 LEU B CA 1
ATOM 1672 C C . LEU B 1 77 ? -11.289 -2.5 -3.201 1 96.06 77 LEU B C 1
ATOM 1674 O O . LEU B 1 77 ? -11.734 -3.504 -3.762 1 96.06 77 LEU B O 1
ATOM 1678 N N . LEU B 1 78 ? -10.031 -2.42 -2.822 1 96.5 78 LEU B N 1
ATOM 1679 C CA . LEU B 1 78 ? -9.055 -3.414 -3.24 1 96.5 78 LEU B CA 1
ATOM 1680 C C . LEU B 1 78 ? -9.172 -4.684 -2.404 1 96.5 78 LEU B C 1
ATOM 1682 O O . LEU B 1 78 ? -9.234 -5.789 -2.951 1 96.5 78 LEU B O 1
ATOM 1686 N N . PHE B 1 79 ? -9.227 -4.523 -1.113 1 95.56 79 PHE B N 1
ATOM 1687 C CA . PHE B 1 79 ? -9.312 -5.715 -0.281 1 95.56 79 PHE B CA 1
ATOM 1688 C C . PHE B 1 79 ? -10.727 -6.293 -0.299 1 95.56 79 PHE B C 1
ATOM 1690 O O . PHE B 1 79 ? -10.898 -7.512 -0.319 1 95.56 79 PHE B O 1
ATOM 1697 N N . GLY B 1 80 ? -11.734 -5.43 -0.218 1 94.69 80 GLY B N 1
ATOM 1698 C CA . GLY B 1 80 ? -13.086 -5.93 -0.363 1 94.69 80 GLY B CA 1
ATOM 1699 C C . GLY B 1 80 ? -13.305 -6.703 -1.65 1 94.69 80 GLY B C 1
ATOM 1700 O O . GLY B 1 80 ? -13.797 -7.836 -1.627 1 94.69 80 GLY B O 1
ATOM 1701 N N . GLY B 1 81 ? -12.922 -6.133 -2.766 1 93.06 81 GLY B N 1
ATOM 1702 C CA . GLY B 1 81 ? -13.016 -6.801 -4.055 1 93.06 81 GLY B CA 1
ATOM 1703 C C . GLY B 1 81 ? -12.195 -8.07 -4.129 1 93.06 81 GLY B C 1
ATOM 1704 O O . GLY B 1 81 ? -12.656 -9.086 -4.656 1 93.06 81 GLY B O 1
ATOM 1705 N N . PHE B 1 82 ? -11.023 -7.977 -3.588 1 93.69 82 PHE B N 1
ATOM 1706 C CA . PHE B 1 82 ? -10.109 -9.117 -3.604 1 93.69 82 PHE B CA 1
ATOM 1707 C C . PHE B 1 82 ? -10.711 -10.297 -2.855 1 93.69 82 PHE B C 1
ATOM 1709 O O . PHE B 1 82 ? -10.672 -11.43 -3.342 1 93.69 82 PHE B O 1
ATOM 1716 N N . TYR B 1 83 ? -11.242 -10.109 -1.72 1 93.81 83 TYR B N 1
ATOM 1717 C CA . TYR B 1 83 ? -11.805 -11.195 -0.923 1 93.81 83 TYR B CA 1
ATOM 1718 C C . TYR B 1 83 ? -13.031 -11.789 -1.604 1 93.81 83 TYR B C 1
ATOM 1720 O O . TYR B 1 83 ? -13.305 -12.984 -1.478 1 93.81 83 TYR B O 1
ATOM 1728 N N . LEU B 1 84 ? -13.734 -11 -2.336 1 92.56 84 LEU B N 1
ATOM 1729 C CA . LEU B 1 84 ? -14.867 -11.516 -3.1 1 92.56 84 LEU B CA 1
ATOM 1730 C C . LEU B 1 84 ? -14.391 -12.422 -4.23 1 92.56 84 LEU B C 1
ATOM 1732 O O . LEU B 1 84 ? -15.008 -13.453 -4.512 1 92.56 84 LEU B O 1
ATOM 1736 N N . VAL B 1 85 ? -13.367 -12 -4.805 1 90.31 85 VAL B N 1
ATOM 1737 C CA . VAL B 1 85 ? -12.781 -12.805 -5.871 1 90.31 85 VAL B CA 1
ATOM 1738 C C . VAL B 1 85 ? -12.305 -14.141 -5.301 1 90.31 85 VAL B C 1
ATOM 1740 O O . VAL B 1 85 ? -12.531 -15.195 -5.898 1 90.31 85 VAL B O 1
ATOM 1743 N N . LEU B 1 86 ? -11.602 -14.078 -4.156 1 88.62 86 LEU B N 1
ATOM 1744 C CA . LEU B 1 86 ? -11.133 -15.312 -3.533 1 88.62 86 LEU B CA 1
ATOM 1745 C C . LEU B 1 86 ? -12.305 -16.234 -3.195 1 88.62 86 LEU B C 1
ATOM 1747 O O . LEU B 1 86 ? -12.242 -17.438 -3.432 1 88.62 86 LEU B O 1
ATOM 1751 N N . SER B 1 87 ? -13.336 -15.609 -2.627 1 87.5 87 SER B N 1
ATOM 1752 C CA . SER B 1 87 ? -14.523 -16.406 -2.307 1 87.5 87 SER B CA 1
ATOM 1753 C C . SER B 1 87 ? -15.109 -17.047 -3.557 1 87.5 87 SER B C 1
ATOM 1755 O O . SER B 1 87 ? -15.469 -18.234 -3.541 1 87.5 87 SER B O 1
ATOM 1757 N N . TYR B 1 88 ? -15.195 -16.266 -4.582 1 86.12 88 TYR B N 1
ATOM 1758 C CA . TYR B 1 88 ? -15.727 -16.75 -5.855 1 86.12 88 TYR B CA 1
ATOM 1759 C C . TYR B 1 88 ? -14.867 -17.891 -6.406 1 86.12 88 TYR B C 1
ATOM 1761 O O . TYR B 1 88 ? -15.391 -18.875 -6.93 1 86.12 88 TYR B O 1
ATOM 1769 N N . THR B 1 89 ? -13.547 -17.734 -6.328 1 82.62 89 THR B N 1
ATOM 1770 C CA . THR B 1 89 ? -12.633 -18.75 -6.844 1 82.62 89 THR B CA 1
ATOM 1771 C C . THR B 1 89 ? -12.758 -20.047 -6.043 1 82.62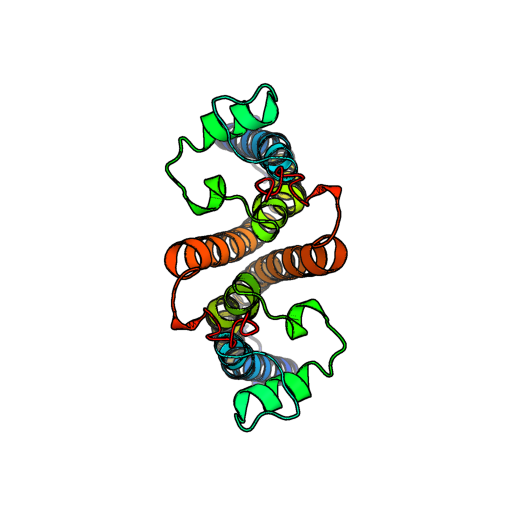 89 THR B C 1
ATOM 1773 O O . THR B 1 89 ? -12.641 -21.125 -6.602 1 82.62 89 THR B O 1
ATOM 1776 N N . PHE B 1 90 ? -12.945 -20 -4.785 1 80.69 90 PHE B N 1
ATOM 1777 C CA . PHE B 1 90 ? -13.086 -21.188 -3.951 1 80.69 90 PHE B CA 1
ATOM 1778 C C . PHE B 1 90 ? -14.398 -21.906 -4.254 1 80.69 90 PHE B C 1
ATOM 1780 O O . PHE B 1 90 ? -14.445 -23.141 -4.258 1 80.69 90 PHE B O 1
ATOM 1787 N N . ILE B 1 91 ? -15.414 -21.125 -4.449 1 79.06 91 ILE B N 1
ATOM 1788 C CA . ILE B 1 91 ? -16.719 -21.703 -4.754 1 79.06 91 ILE B CA 1
ATOM 1789 C C . ILE B 1 91 ? -16.656 -22.453 -6.086 1 79.06 91 ILE B C 1
ATOM 1791 O O . ILE B 1 91 ? -17.203 -23.547 -6.219 1 79.06 91 ILE B O 1
ATOM 1795 N N . ARG B 1 92 ? -15.961 -21.797 -6.91 1 76.56 92 ARG B N 1
ATOM 1796 C CA . ARG B 1 92 ? -15.938 -22.375 -8.25 1 76.56 92 ARG B CA 1
ATOM 1797 C C . ARG B 1 92 ? -14.875 -23.453 -8.359 1 76.56 92 ARG B C 1
ATOM 1799 O O . ARG B 1 92 ? -14.859 -24.234 -9.32 1 76.56 92 ARG B O 1
ATOM 1806 N N . GLY B 1 93 ? -14.133 -23.703 -7.234 1 65.25 93 GLY B N 1
ATOM 1807 C CA . GLY B 1 93 ? -13.188 -24.812 -7.156 1 6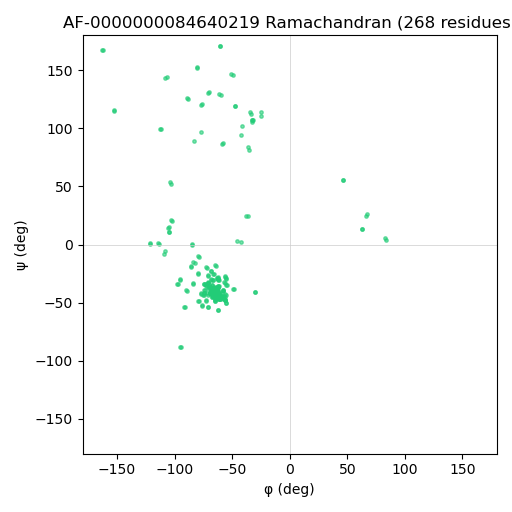5.25 93 GLY B CA 1
ATOM 1808 C C . GLY B 1 93 ? -11.992 -24.625 -8.086 1 65.25 93 GLY B C 1
ATOM 1809 O O . GLY B 1 93 ? -11.492 -25.609 -8.648 1 65.25 93 GLY B O 1
ATOM 1810 N N . ARG B 1 94 ? -11.758 -23.375 -8.336 1 61.28 94 ARG B N 1
ATOM 1811 C CA . ARG B 1 94 ? -10.82 -23.25 -9.445 1 61.28 94 ARG B CA 1
ATOM 1812 C C . ARG B 1 94 ? -9.375 -23.266 -8.953 1 61.28 94 ARG B C 1
ATOM 1814 O O . ARG B 1 94 ? -9.094 -22.875 -7.82 1 61.28 94 ARG B O 1
ATOM 1821 N N . GLU B 1 95 ? -8.578 -24.141 -9.484 1 67.94 95 GLU B N 1
ATOM 1822 C CA . GLU B 1 95 ? -7.133 -24.297 -9.336 1 67.94 95 GLU B CA 1
ATOM 1823 C C . GLU B 1 95 ? -6.406 -22.953 -9.469 1 67.94 95 GLU B C 1
ATOM 1825 O O . GLU B 1 95 ? -5.199 -22.875 -9.234 1 67.94 95 GLU B O 1
ATOM 1830 N N . TRP B 1 96 ? -7.23 -21.938 -9.617 1 73.06 96 TRP B N 1
ATOM 1831 C CA . TRP B 1 96 ? -6.539 -20.688 -9.914 1 73.06 96 TRP B CA 1
ATOM 1832 C C . TRP B 1 96 ? -6.484 -19.797 -8.672 1 73.06 96 TRP B C 1
ATOM 1834 O O . TRP B 1 96 ? -6.223 -18.594 -8.781 1 73.06 96 TRP B O 1
ATOM 1844 N N . ILE B 1 97 ? -6.656 -20.469 -7.367 1 77.12 97 ILE B N 1
ATOM 1845 C CA . ILE B 1 97 ? -6.66 -19.703 -6.125 1 77.12 97 ILE B CA 1
ATOM 1846 C C . ILE B 1 97 ? -5.25 -19.188 -5.836 1 77.12 97 ILE B C 1
ATOM 1848 O O . ILE B 1 97 ? -5.086 -18.156 -5.176 1 77.12 97 ILE B O 1
ATOM 1852 N N . ARG B 1 98 ? -4.328 -19.844 -6.309 1 82.31 98 ARG B N 1
ATOM 1853 C CA . ARG B 1 98 ? -2.947 -19.516 -5.969 1 82.31 98 ARG B CA 1
ATOM 1854 C C . ARG B 1 98 ? -2.572 -18.125 -6.484 1 82.31 98 ARG B C 1
ATOM 1856 O O . ARG B 1 98 ? -1.904 -17.359 -5.789 1 82.31 98 ARG B O 1
ATOM 1863 N N . LEU B 1 99 ? -3.051 -17.734 -7.617 1 85.94 99 LEU B N 1
ATOM 1864 C CA . LEU B 1 99 ? -2.648 -16.469 -8.234 1 85.94 99 LEU B CA 1
ATOM 1865 C C . LEU B 1 99 ? -3.252 -15.289 -7.496 1 85.94 99 LEU B C 1
ATOM 1867 O O . LEU B 1 99 ? -2.529 -14.391 -7.059 1 85.94 99 LEU B O 1
ATOM 1871 N N . PRO B 1 100 ? -4.488 -15.383 -7.266 1 88.19 100 PRO B N 1
ATOM 1872 C CA . PRO B 1 100 ? -5.043 -14.258 -6.512 1 88.19 100 PRO B CA 1
ATOM 1873 C C . PRO B 1 100 ? -4.543 -14.203 -5.07 1 88.19 100 PRO B C 1
ATOM 1875 O O . PRO B 1 100 ? -4.402 -13.117 -4.5 1 88.19 100 PRO B O 1
ATOM 1878 N N . ALA B 1 101 ? -4.266 -15.297 -4.543 1 88.81 101 ALA B N 1
ATOM 1879 C CA . ALA B 1 101 ? -3.783 -15.32 -3.164 1 88.81 101 ALA B CA 1
ATOM 1880 C C . ALA B 1 101 ? -2.404 -14.68 -3.053 1 88.81 101 ALA B C 1
ATOM 1882 O O . ALA B 1 101 ? -2.145 -13.906 -2.127 1 88.81 101 ALA B O 1
ATOM 1883 N N . ILE B 1 102 ? -1.566 -14.961 -3.951 1 91.38 102 ILE B N 1
ATOM 1884 C CA . ILE B 1 102 ? -0.222 -14.391 -3.949 1 91.38 102 ILE B CA 1
ATOM 1885 C C . ILE B 1 102 ? -0.291 -12.898 -4.254 1 91.38 102 ILE B C 1
ATOM 1887 O O . ILE B 1 102 ? 0.404 -12.094 -3.623 1 91.38 102 ILE B O 1
ATOM 1891 N N . PHE B 1 103 ? -1.11 -12.531 -5.172 1 94.5 103 PHE B N 1
ATOM 1892 C CA . PHE B 1 103 ? -1.372 -11.125 -5.484 1 94.5 103 PHE B CA 1
ATOM 1893 C C . PHE B 1 103 ? -1.85 -10.375 -4.246 1 94.5 103 PHE B C 1
ATOM 1895 O O . PHE B 1 103 ? -1.343 -9.297 -3.934 1 94.5 103 PHE B O 1
ATOM 1902 N N . GLY B 1 104 ? -2.738 -10.992 -3.549 1 94.75 104 GLY B N 1
ATOM 1903 C CA . GLY B 1 104 ? -3.279 -10.398 -2.338 1 94.75 104 GLY B CA 1
ATOM 1904 C C . GLY B 1 104 ? -2.256 -10.273 -1.225 1 94.75 104 GLY B C 1
ATOM 1905 O O . GLY B 1 104 ? -2.273 -9.305 -0.463 1 94.75 104 GLY B O 1
ATOM 1906 N N . ALA B 1 105 ? -1.462 -11.25 -1.128 1 94.81 105 ALA B N 1
ATOM 1907 C CA . ALA B 1 105 ? -0.399 -11.188 -0.128 1 94.81 105 ALA B CA 1
ATOM 1908 C C . ALA B 1 105 ? 0.491 -9.969 -0.349 1 94.81 105 ALA B C 1
ATOM 1910 O O . ALA B 1 105 ? 0.901 -9.305 0.609 1 94.81 105 ALA B O 1
ATOM 1911 N N . GLY B 1 106 ? 0.778 -9.648 -1.607 1 96.62 106 GLY B N 1
ATOM 1912 C CA . GLY B 1 106 ? 1.544 -8.453 -1.919 1 96.62 106 GLY B CA 1
ATOM 1913 C C . GLY B 1 106 ? 0.847 -7.176 -1.497 1 96.62 106 GLY B C 1
ATOM 1914 O O . GLY B 1 106 ? 1.48 -6.266 -0.955 1 96.62 106 GLY B O 1
ATOM 1915 N N . MET B 1 107 ? -0.424 -7.152 -1.698 1 97 107 MET B N 1
ATOM 1916 C CA . MET B 1 107 ? -1.204 -5.984 -1.294 1 97 107 MET B CA 1
ATOM 1917 C C . MET B 1 107 ? -1.15 -5.793 0.218 1 97 107 MET B C 1
ATOM 1919 O O . MET B 1 107 ? -1.004 -4.668 0.7 1 97 107 MET B O 1
ATOM 1923 N N . VAL B 1 108 ? -1.26 -6.891 0.888 1 96.12 108 VAL B N 1
ATOM 1924 C CA . VAL B 1 108 ? -1.292 -6.844 2.346 1 96.12 108 VAL B CA 1
ATOM 1925 C C . VAL B 1 108 ? 0.059 -6.371 2.877 1 96.12 108 VAL B C 1
ATOM 1927 O O . VAL B 1 108 ? 0.12 -5.535 3.781 1 96.12 108 VAL B O 1
ATOM 1930 N N . VAL B 1 109 ? 1.05 -6.895 2.34 1 96.62 109 VAL B N 1
ATOM 1931 C CA . VAL B 1 109 ? 2.389 -6.539 2.801 1 96.62 109 VAL B CA 1
ATOM 1932 C C . VAL B 1 109 ? 2.633 -5.047 2.578 1 96.62 109 VAL B C 1
ATOM 1934 O O . VAL B 1 109 ? 3.131 -4.355 3.467 1 96.62 109 VAL B O 1
ATOM 1937 N N . ARG B 1 110 ? 2.229 -4.57 1.439 1 96.75 110 ARG B N 1
ATOM 1938 C CA . ARG B 1 110 ? 2.434 -3.156 1.139 1 96.75 110 ARG B CA 1
ATOM 1939 C C . ARG B 1 110 ? 1.546 -2.277 2.014 1 96.75 110 ARG B C 1
ATOM 1941 O O . ARG B 1 110 ? 1.977 -1.22 2.479 1 96.75 110 ARG B O 1
ATOM 1948 N N . ALA B 1 111 ? 0.345 -2.631 2.201 1 96.5 111 ALA B N 1
ATOM 1949 C CA . ALA B 1 111 ? -0.578 -1.854 3.025 1 96.5 111 ALA B CA 1
ATOM 1950 C C . ALA B 1 111 ? -0.126 -1.829 4.48 1 96.5 111 ALA B C 1
ATOM 1952 O O . ALA B 1 111 ? -0.065 -0.765 5.102 1 96.5 111 ALA B O 1
ATOM 1953 N N . THR B 1 112 ? 0.188 -3.059 4.992 1 96.12 112 THR B N 1
ATOM 1954 C CA . THR B 1 112 ? 0.619 -3.18 6.379 1 96.12 112 THR B CA 1
ATOM 1955 C C . THR B 1 112 ? 1.973 -2.506 6.586 1 96.12 112 THR B C 1
ATOM 1957 O O . THR B 1 112 ? 2.209 -1.883 7.625 1 96.12 112 THR B O 1
ATOM 1960 N N . GLY B 1 113 ? 2.805 -2.66 5.656 1 96.12 113 GLY B N 1
ATOM 1961 C CA . GLY B 1 113 ? 4.105 -2.014 5.734 1 96.12 113 GLY B CA 1
ATOM 1962 C C . GLY B 1 113 ? 4.016 -0.508 5.902 1 96.12 113 GLY B C 1
ATOM 1963 O O . GLY B 1 113 ? 4.684 0.066 6.766 1 96.12 113 GLY B O 1
ATOM 1964 N N . LEU B 1 114 ? 3.201 0.154 5.117 1 95.31 114 LEU B N 1
ATOM 1965 C CA . LEU B 1 114 ? 3.055 1.602 5.223 1 95.31 114 LEU B CA 1
ATOM 1966 C C . LEU B 1 114 ? 2.393 1.984 6.543 1 95.31 114 LEU B C 1
ATOM 1968 O O . LEU B 1 114 ? 2.844 2.908 7.223 1 95.31 114 LEU B O 1
ATOM 1972 N N . TYR B 1 115 ? 1.387 1.322 6.91 1 95.88 115 TYR B N 1
ATOM 1973 C CA . TYR B 1 115 ? 0.637 1.686 8.109 1 95.88 115 TYR B CA 1
ATOM 1974 C C . TYR B 1 115 ? 1.517 1.596 9.352 1 95.88 115 TYR B C 1
ATOM 1976 O O . TYR B 1 115 ? 1.549 2.521 10.164 1 95.88 115 TYR B O 1
ATOM 1984 N N . LEU B 1 116 ? 2.238 0.467 9.445 1 95.38 116 LEU B N 1
ATOM 1985 C CA . LEU B 1 116 ? 3.1 0.273 10.602 1 95.38 116 LEU B CA 1
ATOM 1986 C C . LEU B 1 116 ? 4.227 1.3 10.625 1 95.38 116 LEU B C 1
ATOM 1988 O O . LEU B 1 116 ? 4.617 1.782 11.688 1 95.38 116 LEU B O 1
ATOM 1992 N N . THR B 1 117 ? 4.688 1.57 9.5 1 95.56 117 THR B N 1
ATOM 1993 C CA . THR B 1 117 ? 5.781 2.533 9.438 1 95.56 117 THR B CA 1
ATOM 1994 C C . THR B 1 117 ? 5.309 3.916 9.875 1 95.56 117 THR B C 1
ATOM 1996 O O . THR B 1 117 ? 6 4.598 10.633 1 95.56 117 THR B O 1
ATOM 1999 N N . VAL B 1 118 ? 4.168 4.324 9.453 1 93.25 118 VAL B N 1
ATOM 2000 C CA . VAL B 1 118 ? 3.664 5.633 9.859 1 93.25 118 VAL B CA 1
ATOM 2001 C C . VAL B 1 118 ? 3.307 5.605 11.344 1 93.25 118 VAL B C 1
ATOM 2003 O O . VAL B 1 118 ? 3.539 6.582 12.062 1 93.25 118 VAL B O 1
ATOM 2006 N N . LEU B 1 119 ? 2.799 4.504 11.75 1 92.81 119 LEU B N 1
ATOM 2007 C CA . LEU B 1 119 ? 2.432 4.367 13.156 1 92.81 119 LEU B CA 1
ATOM 2008 C C . LEU B 1 119 ? 3.658 4.496 14.055 1 92.81 119 LEU B C 1
ATOM 2010 O O . LEU B 1 119 ? 3.604 5.156 15.094 1 92.81 119 LEU B O 1
ATOM 2014 N N . LEU B 1 120 ? 4.773 3.994 13.594 1 91.94 120 LEU B N 1
ATOM 2015 C CA . LEU B 1 120 ? 5.961 3.93 14.438 1 91.94 120 LEU B CA 1
ATOM 2016 C C . LEU B 1 120 ? 6.859 5.137 14.211 1 91.94 120 LEU B C 1
ATOM 2018 O O . LEU B 1 120 ? 7.48 5.641 15.148 1 91.94 120 LEU B O 1
ATOM 2022 N N . LEU B 1 121 ? 6.824 5.656 12.969 1 89.56 121 LEU B N 1
ATOM 2023 C CA . LEU B 1 121 ? 7.824 6.668 12.641 1 89.56 121 LEU B CA 1
ATOM 2024 C C . LEU B 1 121 ? 7.16 7.973 12.219 1 89.56 121 LEU B C 1
ATOM 2026 O O . LEU B 1 121 ? 7.844 8.945 11.883 1 89.56 121 LEU B O 1
ATOM 2030 N N . GLY B 1 122 ? 5.914 8.055 12.211 1 83.38 122 GLY B N 1
ATOM 2031 C CA . GLY B 1 122 ? 5.195 9.227 11.742 1 83.38 122 GLY B CA 1
ATOM 2032 C C . GLY B 1 122 ? 5.578 10.492 12.477 1 83.38 122 GLY B C 1
ATOM 2033 O O . GLY B 1 122 ? 5.57 11.586 11.898 1 83.38 122 GLY B O 1
ATOM 2034 N N . ASP B 1 123 ? 5.926 10.43 13.719 1 78.06 123 ASP B N 1
ATOM 2035 C CA . ASP B 1 123 ? 6.262 11.609 14.516 1 78.06 123 ASP B CA 1
ATOM 2036 C C . ASP B 1 123 ? 7.77 11.703 14.75 1 78.06 123 ASP B C 1
ATOM 2038 O O . ASP B 1 123 ? 8.227 12.523 15.547 1 78.06 123 ASP B O 1
ATOM 2042 N N . ALA B 1 124 ? 8.414 10.961 14.023 1 79 124 ALA B N 1
ATOM 2043 C CA . ALA B 1 124 ? 9.867 11.008 14.188 1 79 124 ALA B CA 1
ATOM 2044 C C . ALA B 1 124 ? 10.438 12.32 13.664 1 79 124 ALA B C 1
ATOM 2046 O O . ALA B 1 124 ? 10.094 12.758 12.562 1 79 124 ALA B O 1
ATOM 2047 N N . PRO B 1 125 ? 11.25 12.969 14.469 1 73.31 125 PRO B N 1
ATOM 2048 C CA . PRO B 1 125 ? 11.812 14.266 14.094 1 73.31 125 PRO B CA 1
ATOM 2049 C C . PRO B 1 125 ? 12.562 14.219 12.766 1 73.31 125 PRO B C 1
ATOM 2051 O O . PRO B 1 125 ? 12.68 15.234 12.078 1 73.31 125 PRO B O 1
ATOM 2054 N N . LEU B 1 126 ? 13.062 13.125 12.508 1 66.31 126 LEU B N 1
ATOM 2055 C CA . LEU B 1 126 ? 13.828 12.953 11.281 1 66.31 126 LEU B CA 1
ATOM 2056 C C . LEU B 1 126 ? 12.984 13.328 10.062 1 66.31 126 LEU B C 1
ATOM 2058 O O . LEU B 1 126 ? 13.523 13.789 9.055 1 66.31 126 LEU B O 1
ATOM 2062 N N . PHE B 1 127 ? 11.719 13.172 10.258 1 64.06 127 PHE B N 1
ATOM 2063 C CA . PHE B 1 127 ? 10.852 13.383 9.109 1 64.06 127 PHE B CA 1
ATOM 2064 C C . PHE B 1 127 ? 10.055 14.672 9.258 1 64.06 127 PHE B C 1
ATOM 2066 O O . PHE B 1 127 ? 9.227 15 8.406 1 64.06 127 PHE B O 1
ATOM 2073 N N . CYS B 1 128 ? 10.172 15.289 10.383 1 56.34 128 CYS B N 1
ATOM 2074 C CA . CYS B 1 128 ? 9.477 16.547 10.641 1 56.34 128 CYS B CA 1
ATOM 2075 C C . CYS B 1 128 ? 10.18 17.719 9.953 1 56.34 128 CYS B C 1
ATOM 2077 O O . CYS B 1 128 ? 11.375 17.906 10.133 1 56.34 128 CYS B O 1
ATOM 2079 N N . PRO B 1 129 ? 9.734 18.094 8.812 1 50.84 129 PRO B N 1
ATOM 2080 C CA . PRO B 1 129 ? 10.406 19.25 8.234 1 50.84 129 PRO B CA 1
ATOM 2081 C C . PRO B 1 129 ? 10.695 20.344 9.266 1 50.84 129 PRO B C 1
ATOM 2083 O O . PRO B 1 129 ? 9.828 20.672 10.078 1 50.84 129 PRO B O 1
ATOM 2086 N N . SER B 1 130 ? 11.797 20.422 9.867 1 44.06 130 SER B N 1
ATOM 2087 C CA . SER B 1 130 ? 12.156 21.719 10.422 1 44.06 130 SER B CA 1
ATOM 2088 C C . SER B 1 130 ? 11.719 22.859 9.5 1 44.06 130 SER B C 1
ATOM 2090 O O . SER B 1 130 ? 12.516 23.359 8.711 1 44.06 130 SER B O 1
ATOM 2092 N N . TYR B 1 131 ? 10.75 22.766 8.641 1 39.78 131 TYR B N 1
ATOM 2093 C CA . TYR B 1 131 ? 10.531 24.031 7.953 1 39.78 131 TYR B CA 1
ATOM 2094 C C . TYR B 1 131 ? 10.469 25.188 8.945 1 39.78 131 TYR B C 1
ATOM 2096 O O . TYR B 1 131 ? 9.953 25.047 10.055 1 39.78 131 TYR B O 1
ATOM 2104 N N . PRO B 1 132 ? 11.312 26.109 8.859 1 37.59 132 PRO B N 1
ATOM 2105 C CA . PRO B 1 132 ? 11.125 27.344 9.625 1 37.59 132 PRO B CA 1
ATOM 2106 C C . PRO B 1 132 ? 9.656 27.75 9.727 1 37.59 132 PRO B C 1
ATOM 2108 O O . PRO B 1 132 ? 8.953 27.812 8.711 1 37.59 132 PRO B O 1
ATOM 2111 N N . GLN B 1 133 ? 8.828 27.234 10.664 1 34.16 133 GLN B N 1
ATOM 2112 C CA . GLN B 1 133 ? 7.547 27.875 10.938 1 34.16 133 GLN B CA 1
ATOM 2113 C C . GLN B 1 133 ? 7.574 29.359 10.562 1 34.16 133 GLN B C 1
ATOM 2115 O O . GLN B 1 133 ? 8.602 30.016 10.703 1 34.16 133 GLN B O 1
ATOM 2120 N N . PRO B 1 134 ? 6.84 29.75 9.516 1 32.94 134 PRO B N 1
ATOM 2121 C CA . PRO B 1 134 ? 6.922 31.203 9.391 1 32.94 134 PRO B CA 1
ATOM 2122 C C . PRO B 1 134 ? 7.07 31.906 10.734 1 32.94 134 PRO B C 1
ATOM 2124 O O . PRO B 1 134 ? 6.414 31.531 11.711 1 32.94 134 PRO B O 1
ATOM 2127 N N . GLU B 1 135 ? 8.297 32.5 11.133 1 31 135 GLU B N 1
ATOM 2128 C CA . GLU B 1 135 ? 8.344 33.438 12.25 1 31 135 GLU B CA 1
ATOM 2129 C C . GLU B 1 135 ? 7.066 34.25 12.336 1 31 135 GLU B C 1
ATOM 2131 O O . GLU B 1 135 ? 6.629 34.844 11.344 1 31 135 GLU B O 1
ATOM 2136 N N . ALA B 1 136 ? 6.238 33.906 13.367 1 33.25 136 ALA B N 1
ATOM 2137 C CA . ALA B 1 136 ? 5.227 34.938 13.664 1 33.25 136 ALA B CA 1
ATOM 2138 C C . ALA B 1 136 ? 5.828 36.344 13.641 1 33.25 136 ALA B C 1
ATOM 2140 O O . ALA B 1 136 ? 6.957 36.531 14.086 1 33.25 136 ALA B O 1
#

Sequence (272 aa):
MSIPLRERRYDWFFVVAFTTFACTSLVIDTANMFGRPNPHSHNPVARLLYAQIGGADPLMMANPRFVQLSVGFVSALLFGGFYLVLSYTFIRGREWIRLPAIFGAGMVVRATGLYLTVLLLGDAPLFCPSYPQPEAMSIPLRERRYDWFFVVAFTTFACTSLVIDTANMFGRPNPHSHNPVARLLYAQIGGADPLMMANPRFVQLSVGFVSALLFGGFYLVLSYTFIRGREWIRLPAIFGAGMVVRATGLYLTVLLLGDAPLFCPSYPQPEA

pLDDT: mean 82.64, std 16.71, range [31.0, 97.0]

Organism: NCBI:txid1299332